Protein AF-A0A970IJR5-F1 (afdb_monomer_lite)

Radius of gyration: 17.94 Å; chains: 1; bounding box: 40×40×49 Å

Sequence (186 aa):
MLERVIVVLIRFSVCNWMSFRDETEWTLVASREKQHRDRITRLEEYKTSILPITAIYGGNASGKTALFKALNFVQRFVVKGTTPDEPIPVNPFRLEEPSLHSPSRFSIELLANHAIYAFHFATTSEQVVEEKLVRINRASETILYDRQGAEPNFAPELRDNDLLKFAYQGTRDNQLFLTNTVLQNM

Structure (mmCIF, N/CA/C/O backbone):
data_AF-A0A970IJR5-F1
#
_entry.id   AF-A0A970IJR5-F1
#
loop_
_atom_site.group_PDB
_atom_site.id
_atom_site.type_symbol
_atom_site.label_atom_id
_atom_site.label_alt_id
_atom_site.label_comp_id
_atom_site.label_asym_id
_atom_site.label_entity_id
_atom_site.label_seq_id
_atom_site.pdbx_PDB_ins_code
_atom_site.Cartn_x
_atom_site.Cartn_y
_atom_site.Cartn_z
_atom_site.occupancy
_atom_site.B_iso_or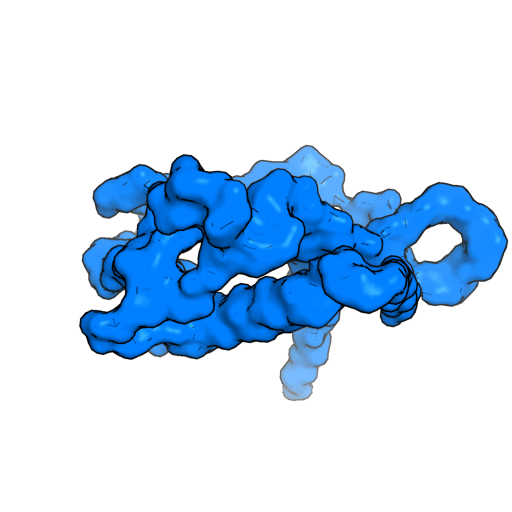_equiv
_atom_site.auth_seq_id
_atom_site.auth_comp_id
_atom_site.auth_asym_id
_atom_site.auth_atom_id
_atom_site.pdbx_PDB_model_num
ATOM 1 N N . MET A 1 1 ? -21.375 -3.515 -23.937 1.00 37.50 1 MET A N 1
ATOM 2 C CA . MET A 1 1 ? -20.019 -4.069 -24.128 1.00 37.50 1 MET A CA 1
ATOM 3 C C . MET A 1 1 ? -19.198 -3.509 -22.975 1.00 37.50 1 MET A C 1
ATOM 5 O O . MET A 1 1 ? -19.045 -2.300 -22.933 1.00 37.50 1 MET A O 1
ATOM 9 N N . LEU A 1 2 ? -18.854 -4.307 -21.960 1.00 45.47 2 LEU A N 1
ATOM 10 C CA . LEU A 1 2 ? -18.082 -3.805 -20.813 1.00 45.47 2 LEU A CA 1
ATOM 11 C C . LEU A 1 2 ? -16.634 -3.612 -21.272 1.00 45.47 2 LEU A C 1
ATOM 13 O O . LEU A 1 2 ? -16.013 -4.575 -21.724 1.00 45.47 2 LEU A O 1
ATOM 17 N N . GLU A 1 3 ? -16.123 -2.383 -21.214 1.00 57.12 3 GLU A N 1
ATOM 18 C CA . GLU A 1 3 ? -14.705 -2.119 -21.454 1.00 57.12 3 GLU A CA 1
ATOM 19 C C . GLU A 1 3 ? -13.869 -2.911 -20.445 1.00 57.12 3 GLU A C 1
ATOM 21 O O . GLU A 1 3 ? -14.151 -2.945 -19.245 1.00 57.12 3 GLU A O 1
ATOM 26 N N . ARG A 1 4 ? -12.854 -3.617 -20.945 1.00 72.50 4 ARG A N 1
ATOM 27 C CA . ARG A 1 4 ? -11.960 -4.410 -20.107 1.00 72.50 4 ARG A CA 1
ATOM 28 C C . ARG A 1 4 ? -11.063 -3.448 -19.331 1.00 72.50 4 ARG A C 1
ATOM 30 O O . ARG A 1 4 ? -10.176 -2.844 -19.923 1.00 72.50 4 ARG A O 1
ATOM 37 N N . VAL A 1 5 ? -11.273 -3.343 -18.021 1.00 74.69 5 VAL A N 1
ATOM 38 C CA . VAL A 1 5 ? -10.399 -2.568 -17.128 1.00 74.69 5 VAL A CA 1
ATOM 39 C C . VAL A 1 5 ? -8.992 -3.164 -17.179 1.00 74.69 5 VAL A C 1
ATOM 41 O O . VAL A 1 5 ? -8.794 -4.348 -16.889 1.00 74.69 5 VAL A O 1
ATOM 44 N N . ILE A 1 6 ? -8.014 -2.353 -17.578 1.00 81.00 6 ILE A N 1
ATOM 45 C CA . ILE A 1 6 ? -6.598 -2.730 -17.559 1.00 81.00 6 ILE A CA 1
ATOM 46 C C . ILE A 1 6 ? -6.054 -2.392 -16.176 1.00 81.00 6 ILE A C 1
ATOM 48 O O . ILE A 1 6 ? -6.107 -1.236 -15.763 1.00 81.00 6 ILE A O 1
ATOM 52 N N . VAL A 1 7 ? -5.525 -3.398 -15.476 1.00 87.88 7 VAL A N 1
ATOM 53 C CA . VAL A 1 7 ? -4.843 -3.228 -14.189 1.00 87.88 7 VAL A CA 1
ATOM 54 C C . VAL A 1 7 ? -3.447 -3.829 -14.283 1.00 87.88 7 VAL A C 1
ATOM 56 O O . VAL A 1 7 ? -3.305 -5.001 -14.638 1.00 87.88 7 VAL A O 1
ATOM 59 N N . VAL A 1 8 ? -2.418 -3.042 -13.972 1.00 91.38 8 VAL A N 1
ATOM 60 C CA . VAL A 1 8 ? -1.013 -3.481 -13.991 1.00 91.38 8 VAL A CA 1
ATOM 61 C C . VAL A 1 8 ? -0.319 -3.042 -12.707 1.00 91.38 8 VAL A C 1
ATOM 63 O O . VAL A 1 8 ? -0.360 -1.866 -12.359 1.00 91.38 8 VAL A O 1
ATOM 66 N N . LEU A 1 9 ? 0.343 -3.978 -12.021 1.00 93.94 9 LEU A N 1
ATOM 67 C CA . LEU A 1 9 ? 1.205 -3.671 -10.878 1.00 93.94 9 LEU A CA 1
ATOM 68 C C . LEU A 1 9 ? 2.497 -3.002 -11.355 1.00 93.94 9 LEU A C 1
ATOM 70 O O . LEU A 1 9 ? 3.174 -3.529 -12.235 1.00 93.94 9 LEU A O 1
ATOM 74 N N . ILE A 1 10 ? 2.845 -1.866 -10.756 1.00 95.12 10 ILE A N 1
ATOM 75 C CA . ILE A 1 10 ? 4.069 -1.119 -11.065 1.00 95.12 10 ILE A CA 1
ATOM 76 C C . ILE A 1 10 ? 5.077 -1.273 -9.930 1.00 95.12 10 ILE A C 1
ATOM 78 O O . ILE A 1 10 ? 6.216 -1.671 -10.176 1.00 95.12 10 ILE A O 1
ATOM 82 N N . ARG A 1 11 ? 4.659 -0.994 -8.691 1.00 97.00 11 ARG A N 1
ATOM 83 C CA . ARG A 1 11 ? 5.492 -1.105 -7.487 1.00 97.00 11 ARG A CA 1
ATOM 84 C C . ARG A 1 11 ? 4.695 -1.671 -6.325 1.00 97.00 11 ARG A C 1
ATOM 86 O O . ARG A 1 11 ? 3.499 -1.420 -6.191 1.00 97.00 11 ARG A O 1
ATOM 93 N N . PHE A 1 12 ? 5.392 -2.400 -5.470 1.00 98.25 12 PHE A N 1
ATOM 94 C CA . PHE A 1 12 ? 4.917 -2.805 -4.160 1.00 98.25 12 PHE A CA 1
ATOM 95 C C . PHE A 1 12 ? 6.016 -2.558 -3.133 1.00 98.25 12 PHE A C 1
ATOM 97 O O . PHE A 1 12 ? 7.119 -3.074 -3.308 1.00 98.25 12 PHE A O 1
ATOM 104 N N . SER A 1 13 ? 5.710 -1.836 -2.059 1.00 98.50 13 SER A N 1
ATOM 105 C CA . SER A 1 13 ? 6.632 -1.658 -0.935 1.00 98.50 13 SER A CA 1
ATOM 106 C C . SER A 1 13 ? 6.029 -2.184 0.355 1.00 98.50 13 SER A C 1
ATOM 108 O O . SER A 1 13 ? 4.823 -2.076 0.592 1.00 98.50 13 SER A O 1
ATOM 110 N N . VAL A 1 14 ? 6.891 -2.735 1.202 1.00 98.50 14 VAL A N 1
ATOM 111 C CA . VAL A 1 14 ? 6.539 -3.235 2.527 1.00 98.50 14 VAL A CA 1
ATOM 112 C C . VAL A 1 14 ? 7.615 -2.846 3.534 1.00 98.50 14 VAL A C 1
ATOM 114 O O . VAL A 1 14 ? 8.803 -2.924 3.237 1.00 98.50 14 VAL A O 1
ATOM 117 N N . CYS A 1 15 ? 7.201 -2.443 4.730 1.00 98.38 15 CYS A N 1
ATOM 118 C CA . CYS A 1 15 ? 8.077 -2.140 5.857 1.00 98.38 15 CYS A CA 1
ATOM 119 C C . CYS A 1 15 ? 7.479 -2.733 7.135 1.00 98.38 15 CYS A C 1
ATOM 121 O O . CYS A 1 15 ? 6.253 -2.774 7.287 1.00 98.38 15 CYS A O 1
ATOM 123 N N . ASN A 1 16 ? 8.345 -3.183 8.045 1.00 98.12 16 ASN A N 1
ATOM 124 C CA . ASN A 1 16 ? 7.971 -3.820 9.300 1.00 98.12 16 ASN A CA 1
ATOM 125 C C . ASN A 1 16 ? 6.958 -4.972 9.114 1.00 98.12 16 ASN A C 1
ATOM 127 O O . ASN A 1 16 ? 5.850 -4.937 9.638 1.00 98.12 16 ASN A O 1
ATOM 131 N N . TRP A 1 17 ? 7.318 -5.995 8.338 1.00 97.75 17 TRP A N 1
ATOM 132 C CA . TRP A 1 17 ? 6.487 -7.169 8.046 1.00 97.75 17 TRP A CA 1
ATOM 133 C C . TRP A 1 17 ? 7.311 -8.456 8.033 1.00 97.75 17 TRP A C 1
ATOM 135 O O . TRP A 1 17 ? 8.166 -8.647 7.167 1.00 97.75 17 TRP A O 1
ATOM 145 N N . MET A 1 18 ? 6.992 -9.401 8.917 1.00 96.62 18 MET A N 1
ATOM 146 C CA . MET A 1 18 ? 7.650 -10.707 9.027 1.00 96.62 18 MET A CA 1
ATOM 147 C C . MET A 1 18 ? 9.187 -10.609 9.044 1.00 96.62 18 MET A C 1
ATOM 149 O O . MET A 1 18 ? 9.770 -10.362 10.091 1.00 96.62 18 MET A O 1
ATOM 153 N N . SER A 1 19 ? 9.851 -10.842 7.906 1.00 95.25 19 SER A N 1
ATOM 154 C CA . SER A 1 19 ? 11.311 -10.782 7.756 1.00 95.25 19 SER A CA 1
ATOM 155 C C . SER A 1 19 ? 11.832 -9.430 7.252 1.00 95.25 19 SER A C 1
ATOM 157 O O . SER A 1 19 ? 13.041 -9.252 7.172 1.00 95.25 19 SER A O 1
ATOM 159 N N . PHE A 1 20 ? 10.951 -8.504 6.873 1.00 96.38 20 PHE A N 1
ATOM 160 C CA . PHE A 1 20 ? 11.302 -7.158 6.426 1.00 96.38 20 PHE A CA 1
ATOM 161 C C . PHE A 1 20 ? 11.189 -6.198 7.603 1.00 96.38 20 PHE A C 1
ATOM 163 O O . PHE A 1 20 ? 10.082 -5.841 8.000 1.00 96.38 20 PHE A O 1
ATOM 170 N N . ARG A 1 21 ? 12.325 -5.801 8.177 1.00 96.06 21 ARG A N 1
ATOM 171 C CA . ARG A 1 21 ? 12.360 -4.710 9.156 1.00 96.06 21 ARG A CA 1
ATOM 172 C C . ARG A 1 21 ? 12.204 -3.372 8.440 1.00 96.06 21 ARG A C 1
ATOM 174 O O . ARG A 1 21 ? 11.251 -2.644 8.694 1.00 96.06 21 ARG A O 1
ATOM 181 N N . ASP A 1 22 ? 13.119 -3.117 7.513 1.00 96.31 22 ASP A N 1
ATOM 182 C CA . ASP A 1 22 ? 13.215 -1.870 6.764 1.00 96.31 22 ASP A CA 1
ATOM 183 C C . ASP A 1 22 ? 12.330 -1.909 5.510 1.00 96.31 22 ASP A C 1
ATOM 185 O O . ASP A 1 22 ? 11.879 -2.975 5.072 1.00 96.31 22 ASP A O 1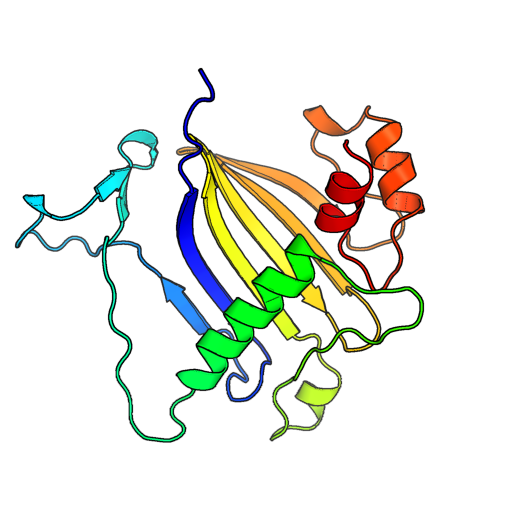
ATOM 189 N N . GLU A 1 23 ? 12.092 -0.740 4.917 1.00 97.81 23 GLU A N 1
ATOM 190 C CA . GLU A 1 23 ? 11.339 -0.642 3.671 1.00 97.81 23 GLU A CA 1
ATOM 191 C C . GLU A 1 23 ? 12.021 -1.435 2.552 1.00 97.81 23 GLU A C 1
ATOM 193 O O . GLU A 1 23 ? 13.208 -1.277 2.267 1.00 97.81 23 GLU A O 1
ATOM 198 N N . THR A 1 24 ? 11.248 -2.308 1.913 1.00 97.38 24 THR A N 1
ATOM 199 C CA . THR A 1 24 ? 11.673 -3.108 0.769 1.00 97.38 24 THR A CA 1
ATOM 200 C C . THR A 1 24 ? 10.687 -2.920 -0.372 1.00 97.38 24 THR A C 1
ATOM 202 O O . THR A 1 24 ? 9.490 -3.144 -0.197 1.00 97.38 24 THR A O 1
ATOM 205 N N . GLU A 1 25 ? 11.201 -2.556 -1.545 1.00 97.44 25 GLU A N 1
ATOM 206 C CA . GLU A 1 25 ? 10.423 -2.337 -2.764 1.00 97.44 25 GLU A CA 1
ATOM 207 C C . GLU A 1 25 ? 10.633 -3.477 -3.773 1.00 97.44 25 GLU A C 1
ATOM 209 O O . GLU A 1 25 ? 11.756 -3.902 -4.053 1.00 97.44 25 GLU A O 1
ATOM 214 N N . TRP A 1 26 ? 9.539 -3.932 -4.377 1.00 96.50 26 TRP A N 1
ATOM 215 C CA . TRP A 1 26 ? 9.523 -4.731 -5.594 1.00 96.50 26 TRP A CA 1
ATOM 216 C C . TRP A 1 26 ? 8.913 -3.906 -6.731 1.00 96.50 26 TRP A C 1
ATOM 218 O O . TRP A 1 26 ? 7.740 -3.536 -6.682 1.00 96.50 26 TRP A O 1
ATOM 228 N N . THR A 1 27 ? 9.715 -3.618 -7.760 1.00 95.44 27 THR A N 1
ATOM 229 C CA . THR A 1 27 ? 9.328 -2.785 -8.907 1.00 95.44 27 THR A CA 1
ATOM 230 C C . THR A 1 27 ? 9.345 -3.572 -10.214 1.00 95.44 27 THR A C 1
ATOM 232 O O . THR A 1 27 ? 10.255 -4.361 -10.477 1.00 95.44 27 THR A O 1
ATOM 235 N N . LEU A 1 28 ? 8.326 -3.349 -11.043 1.00 95.00 28 LEU A N 1
ATOM 236 C CA . LEU A 1 28 ? 8.217 -3.873 -12.403 1.00 95.00 28 LEU A CA 1
ATOM 237 C C . LEU A 1 28 ? 8.639 -2.824 -13.442 1.00 95.00 28 LEU A C 1
ATOM 239 O O . LEU A 1 28 ? 8.527 -3.071 -14.643 1.00 95.00 28 LEU A O 1
ATOM 243 N N . VAL A 1 29 ? 9.140 -1.661 -13.015 1.00 92.94 29 VAL A N 1
ATOM 244 C CA . VAL A 1 29 ? 9.684 -0.654 -13.929 1.00 92.94 29 VAL A CA 1
ATOM 245 C C . VAL A 1 29 ? 10.918 -1.221 -14.626 1.00 92.94 29 VAL A C 1
ATOM 247 O O . VAL A 1 29 ? 11.909 -1.593 -13.999 1.00 92.94 29 VAL A O 1
ATOM 250 N N . ALA A 1 30 ? 10.853 -1.286 -15.952 1.00 90.69 30 ALA A N 1
ATOM 251 C CA . ALA A 1 30 ? 11.939 -1.767 -16.778 1.00 90.69 30 ALA A CA 1
ATOM 252 C C . ALA A 1 30 ? 13.139 -0.815 -16.706 1.00 90.69 30 ALA A C 1
ATOM 254 O O . ALA A 1 30 ? 13.005 0.413 -16.686 1.00 90.69 30 ALA A O 1
ATOM 255 N N . SER A 1 31 ? 14.337 -1.394 -16.723 1.00 86.81 31 SER A N 1
ATOM 256 C CA . SER A 1 31 ? 15.567 -0.623 -16.856 1.00 86.81 31 SER A CA 1
ATOM 257 C C . SER A 1 31 ? 15.669 0.011 -18.251 1.00 86.81 31 SER A C 1
ATOM 259 O O . SER A 1 31 ? 14.903 -0.283 -19.170 1.00 86.81 31 SER A O 1
ATOM 261 N N . ARG A 1 32 ? 16.665 0.881 -18.451 1.00 82.69 32 ARG A N 1
ATOM 262 C CA . ARG A 1 32 ? 16.925 1.519 -19.757 1.00 82.69 32 ARG A CA 1
ATOM 263 C C . ARG A 1 32 ? 17.567 0.578 -20.788 1.00 82.69 32 ARG A C 1
ATOM 265 O O . ARG A 1 32 ? 17.980 1.056 -21.849 1.00 82.69 32 ARG A O 1
ATOM 272 N N . GLU A 1 33 ? 17.639 -0.720 -20.501 1.00 81.38 33 GLU A N 1
ATOM 273 C CA . GLU A 1 33 ? 18.267 -1.721 -21.358 1.00 81.38 33 GLU A CA 1
ATOM 274 C C . GLU A 1 33 ? 17.656 -1.713 -22.768 1.00 81.38 33 GLU A C 1
ATOM 276 O O . GLU A 1 33 ? 16.470 -1.425 -22.963 1.00 81.38 33 GLU A O 1
ATOM 281 N N . LYS A 1 34 ? 18.494 -1.908 -23.788 1.00 76.69 34 LYS A N 1
ATOM 282 C CA . LYS A 1 34 ? 18.063 -1.856 -25.195 1.00 76.69 34 LYS A CA 1
ATOM 283 C C . LYS A 1 34 ? 17.745 -3.231 -25.752 1.00 76.69 34 LYS A C 1
ATOM 285 O O . LYS A 1 34 ? 16.946 -3.331 -26.683 1.00 76.69 34 LYS A O 1
ATOM 290 N N . GLN A 1 35 ? 18.330 -4.271 -25.175 1.00 79.94 35 GLN A N 1
ATOM 291 C CA . GLN A 1 35 ? 18.069 -5.640 -25.577 1.00 79.94 35 GLN A CA 1
ATOM 292 C C . GLN A 1 35 ? 16.614 -6.041 -25.266 1.00 79.94 35 GLN A C 1
ATOM 294 O O . GLN A 1 35 ? 16.107 -5.774 -24.181 1.00 79.94 35 GLN A O 1
ATOM 299 N N . HIS A 1 36 ? 15.941 -6.687 -26.226 1.00 79.75 36 HIS A N 1
ATOM 300 C CA . HIS A 1 36 ? 14.562 -7.191 -26.102 1.00 79.75 36 HIS A CA 1
ATOM 301 C C . HIS A 1 36 ? 13.478 -6.140 -25.784 1.00 79.75 36 HIS A C 1
ATOM 303 O O . HIS A 1 36 ? 12.442 -6.471 -25.205 1.00 79.75 36 HIS A O 1
ATOM 309 N N . ARG A 1 37 ? 13.683 -4.870 -26.171 1.00 76.62 37 ARG A N 1
ATOM 310 C CA . ARG A 1 37 ? 12.690 -3.792 -25.975 1.00 76.62 37 ARG A CA 1
ATOM 311 C C . ARG A 1 37 ? 11.336 -4.060 -26.626 1.00 76.62 37 ARG A C 1
ATOM 313 O O . ARG A 1 37 ? 10.334 -3.554 -26.139 1.00 76.62 37 ARG A O 1
ATOM 320 N N . ASP A 1 38 ? 11.311 -4.861 -27.685 1.00 79.62 38 ASP A N 1
ATOM 321 C CA . ASP A 1 38 ? 10.103 -5.336 -28.366 1.00 79.62 38 ASP A CA 1
ATOM 322 C C . ASP A 1 38 ? 9.161 -6.133 -27.448 1.00 79.62 38 ASP A C 1
ATOM 324 O O . ASP A 1 38 ? 7.973 -6.242 -27.734 1.00 79.62 38 ASP A O 1
ATOM 328 N N . ARG A 1 39 ? 9.672 -6.658 -26.326 1.00 81.25 39 ARG A N 1
ATOM 329 C CA . ARG A 1 39 ? 8.917 -7.471 -25.361 1.00 81.25 39 ARG A CA 1
ATOM 330 C C . ARG A 1 39 ? 8.445 -6.695 -24.133 1.00 81.25 39 ARG A C 1
ATOM 332 O O . ARG A 1 39 ? 7.829 -7.289 -23.253 1.00 81.25 39 ARG A O 1
ATOM 339 N N . ILE A 1 40 ? 8.772 -5.409 -24.024 1.00 83.50 40 ILE A N 1
ATOM 340 C CA . ILE A 1 40 ? 8.453 -4.589 -22.851 1.00 83.50 40 ILE A CA 1
ATOM 341 C C . ILE A 1 40 ? 7.182 -3.783 -23.130 1.00 83.50 40 ILE A C 1
ATOM 343 O O . ILE A 1 40 ? 7.047 -3.169 -24.188 1.00 83.50 40 ILE A O 1
ATOM 347 N N . THR A 1 41 ? 6.261 -3.737 -22.167 1.00 83.12 41 THR A N 1
ATOM 348 C CA . THR A 1 41 ? 5.041 -2.934 -22.293 1.00 83.12 41 THR A CA 1
ATOM 349 C C . THR A 1 41 ? 5.368 -1.473 -22.024 1.00 83.12 41 THR A C 1
ATOM 351 O O . THR A 1 41 ? 5.753 -1.106 -20.913 1.00 83.12 41 THR A O 1
ATOM 354 N N . ARG A 1 42 ? 5.215 -0.614 -23.030 1.00 83.31 42 ARG A N 1
ATOM 355 C CA . ARG A 1 42 ? 5.494 0.815 -22.889 1.00 83.31 42 ARG A CA 1
ATOM 356 C C . ARG A 1 42 ? 4.243 1.587 -22.484 1.00 83.31 42 ARG A C 1
ATOM 358 O O . ARG A 1 42 ? 3.221 1.520 -23.157 1.00 83.31 42 ARG A O 1
ATOM 365 N N . LEU A 1 43 ? 4.354 2.358 -21.406 1.00 84.38 43 LEU A N 1
ATOM 366 C CA . LEU A 1 43 ? 3.329 3.301 -20.969 1.00 84.38 43 LEU A CA 1
ATOM 367 C C . LEU A 1 43 ? 3.690 4.681 -21.528 1.00 84.38 43 LEU A C 1
ATOM 369 O O . LEU A 1 43 ? 4.395 5.460 -20.882 1.00 84.38 43 LEU A O 1
ATOM 373 N N . GLU A 1 44 ? 3.273 4.958 -22.768 1.00 80.88 44 GLU A N 1
ATOM 374 C CA . GLU A 1 44 ? 3.689 6.162 -23.512 1.00 80.88 44 GLU A CA 1
ATOM 375 C C . GLU A 1 44 ? 3.357 7.467 -22.782 1.00 80.88 44 GLU A C 1
ATOM 377 O O . GLU A 1 44 ? 4.177 8.390 -22.737 1.00 80.88 44 GLU A O 1
ATOM 382 N N . GLU A 1 45 ? 2.187 7.521 -22.144 1.00 81.69 45 GLU A N 1
ATOM 383 C CA . GLU A 1 45 ? 1.750 8.670 -21.351 1.00 81.69 45 GLU A CA 1
ATOM 384 C C . GLU A 1 45 ? 2.738 8.978 -20.221 1.00 81.69 45 GLU A C 1
ATOM 386 O O . GLU A 1 45 ? 3.072 10.138 -19.999 1.00 81.69 45 GLU A O 1
ATOM 391 N N . TYR A 1 46 ? 3.317 7.950 -19.603 1.00 82.81 46 TYR A N 1
ATOM 392 C CA . TYR A 1 46 ? 4.163 8.050 -18.413 1.00 82.81 46 TYR A CA 1
ATOM 393 C C . TYR A 1 46 ? 5.663 8.022 -18.716 1.00 82.81 46 TYR A C 1
ATOM 395 O O . TYR A 1 46 ? 6.475 8.080 -17.796 1.00 82.81 46 TYR A O 1
ATOM 403 N N . LYS A 1 47 ? 6.058 7.916 -19.996 1.00 83.56 47 LYS A N 1
ATOM 404 C CA . LYS A 1 47 ? 7.463 7.735 -20.421 1.00 83.56 47 LYS A CA 1
ATOM 405 C C . LYS A 1 47 ? 8.184 6.611 -19.663 1.00 83.56 47 LYS A C 1
ATOM 407 O O . LYS A 1 47 ? 9.406 6.641 -19.515 1.00 83.56 47 LYS A O 1
ATOM 412 N N . THR A 1 48 ? 7.431 5.619 -19.204 1.00 85.94 48 THR A N 1
ATOM 413 C CA . THR A 1 48 ? 7.953 4.470 -18.472 1.00 85.94 48 THR A CA 1
ATOM 414 C C . THR A 1 48 ? 7.651 3.194 -19.235 1.00 85.94 48 THR A C 1
ATOM 416 O O . THR A 1 48 ? 6.898 3.165 -20.213 1.00 85.94 48 THR A O 1
ATOM 419 N N . SER A 1 49 ? 8.310 2.122 -18.845 1.00 89.81 49 SER A N 1
ATOM 420 C CA . SER A 1 49 ? 8.143 0.813 -19.452 1.00 89.81 49 SER A CA 1
ATOM 421 C C . SER A 1 49 ? 8.050 -0.207 -18.335 1.00 89.81 49 SER A C 1
ATOM 423 O O . SER A 1 49 ? 8.762 -0.091 -17.343 1.00 89.81 49 SER A O 1
ATOM 425 N N . ILE A 1 50 ? 7.140 -1.160 -18.474 1.00 91.56 50 ILE A N 1
ATOM 426 C CA . ILE A 1 50 ? 6.813 -2.144 -17.449 1.00 91.56 50 ILE A CA 1
ATOM 427 C C . ILE A 1 50 ? 7.195 -3.529 -17.955 1.00 91.56 50 ILE A C 1
ATOM 429 O O . ILE A 1 50 ? 6.907 -3.903 -19.096 1.00 91.56 50 ILE A O 1
ATOM 433 N N . LEU A 1 51 ? 7.865 -4.287 -17.093 1.00 91.94 51 LEU A N 1
ATOM 434 C CA . LEU A 1 51 ? 8.231 -5.669 -17.342 1.00 91.94 51 LEU A CA 1
ATOM 435 C C . LEU A 1 51 ? 6.969 -6.544 -17.301 1.00 91.94 51 LEU A C 1
ATOM 437 O O . LEU A 1 51 ? 6.258 -6.530 -16.297 1.00 91.94 51 LEU A O 1
ATOM 441 N N . PRO A 1 52 ? 6.691 -7.346 -18.345 1.00 87.06 52 PRO A N 1
ATOM 442 C CA . PRO A 1 52 ? 5.538 -8.246 -18.337 1.00 87.06 52 PRO A CA 1
ATOM 443 C C . PRO A 1 52 ? 5.724 -9.431 -17.379 1.00 87.06 52 PRO A C 1
ATOM 445 O O . PRO A 1 52 ? 4.752 -10.069 -16.984 1.00 87.06 52 PRO A O 1
ATOM 448 N N . ILE A 1 53 ? 6.976 -9.760 -17.043 1.00 88.56 53 ILE A N 1
ATOM 449 C CA . ILE A 1 53 ? 7.357 -10.886 -16.191 1.00 88.56 53 ILE A CA 1
ATOM 450 C C . ILE A 1 53 ? 8.553 -10.457 -15.341 1.00 88.56 53 ILE A C 1
ATOM 452 O O . ILE A 1 53 ? 9.508 -9.871 -15.850 1.00 88.56 53 ILE A O 1
ATOM 456 N N . THR A 1 54 ? 8.534 -10.820 -14.062 1.00 90.06 54 THR A N 1
ATOM 457 C CA . THR A 1 54 ? 9.686 -10.709 -13.158 1.00 90.06 54 THR A CA 1
ATOM 458 C C . THR A 1 54 ? 9.857 -12.007 -12.383 1.00 90.06 54 THR A C 1
ATOM 460 O O . THR A 1 54 ? 8.865 -12.641 -12.022 1.00 90.06 54 THR A O 1
ATOM 463 N N . ALA A 1 55 ? 11.096 -12.379 -12.077 1.00 91.00 55 ALA A N 1
ATOM 464 C CA . ALA A 1 55 ? 11.407 -13.542 -11.254 1.00 91.00 55 ALA A CA 1
ATOM 465 C C . ALA A 1 55 ? 12.135 -13.108 -9.978 1.00 91.00 55 ALA A C 1
ATOM 467 O O . ALA A 1 55 ? 13.007 -12.242 -10.024 1.00 91.00 55 ALA A O 1
ATOM 468 N N . ILE A 1 56 ? 11.781 -13.719 -8.845 1.00 91.62 56 ILE A N 1
ATOM 469 C CA . ILE A 1 56 ? 12.370 -13.420 -7.537 1.00 91.62 56 ILE A CA 1
ATOM 470 C C . ILE A 1 56 ? 13.159 -14.643 -7.070 1.00 91.62 56 ILE A C 1
ATOM 472 O O . ILE A 1 56 ? 12.582 -15.682 -6.745 1.00 91.62 56 ILE A O 1
ATOM 476 N N . TYR A 1 57 ? 14.482 -14.505 -7.013 1.00 90.81 57 TYR A N 1
ATOM 477 C CA . TYR A 1 57 ? 15.406 -15.546 -6.562 1.00 90.81 57 TYR A CA 1
ATOM 478 C C . TYR A 1 57 ? 16.006 -15.195 -5.198 1.00 90.81 57 TYR A C 1
ATOM 480 O O . TYR A 1 57 ? 16.085 -14.033 -4.812 1.00 90.81 57 TYR A O 1
ATOM 488 N N . GLY A 1 58 ? 16.431 -16.211 -4.452 1.00 90.69 58 GLY A N 1
ATOM 489 C CA . GLY A 1 58 ? 17.125 -16.037 -3.177 1.00 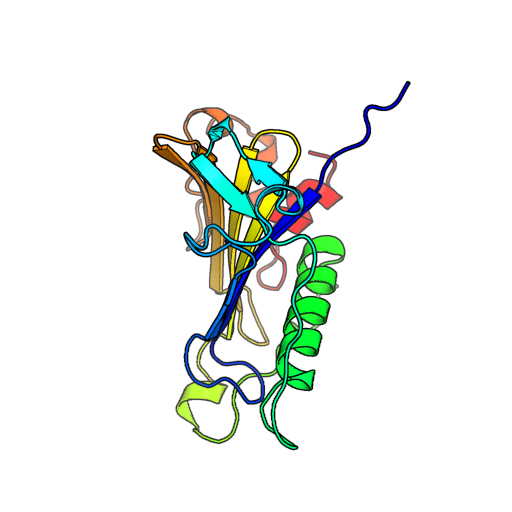90.69 58 GLY A CA 1
ATOM 490 C C . GLY A 1 58 ? 17.230 -17.351 -2.413 1.00 90.69 58 GLY A C 1
ATOM 491 O O . GLY A 1 58 ? 16.495 -18.295 -2.713 1.00 90.69 58 GLY A O 1
ATOM 492 N N . GLY A 1 59 ? 18.098 -17.408 -1.406 1.00 91.19 59 GLY A N 1
ATOM 493 C CA . GLY A 1 59 ? 18.254 -18.586 -0.546 1.00 91.19 59 GLY A CA 1
ATOM 494 C C . GLY A 1 59 ? 17.022 -18.899 0.315 1.00 91.19 59 GLY A C 1
ATOM 495 O O . GLY A 1 59 ? 16.004 -18.199 0.289 1.00 91.19 59 GLY A O 1
ATOM 496 N N . ASN A 1 60 ? 17.103 -19.961 1.113 1.00 88.12 60 ASN A N 1
ATOM 497 C CA . ASN A 1 60 ? 16.084 -20.233 2.128 1.00 88.12 60 ASN A CA 1
ATOM 498 C C . ASN A 1 60 ? 16.018 -19.078 3.138 1.00 88.12 60 ASN A C 1
ATOM 500 O O . ASN A 1 60 ? 17.017 -18.412 3.387 1.00 88.12 60 ASN A O 1
ATOM 504 N N . ALA A 1 61 ? 14.821 -18.815 3.670 1.00 85.50 61 ALA A N 1
ATOM 505 C CA . ALA A 1 61 ? 14.554 -17.716 4.606 1.00 85.50 61 ALA A CA 1
ATOM 506 C C . ALA A 1 61 ? 14.869 -16.290 4.092 1.00 85.50 61 ALA A C 1
ATOM 508 O O . ALA A 1 61 ? 14.760 -15.335 4.849 1.00 85.50 61 ALA A O 1
ATOM 509 N N . SER A 1 62 ? 15.143 -16.103 2.796 1.00 89.62 62 SER A N 1
ATOM 510 C CA . SER A 1 62 ? 15.463 -14.790 2.207 1.00 89.62 62 SER A CA 1
ATOM 511 C C . SER A 1 62 ? 14.268 -13.826 2.065 1.00 89.62 62 SER A C 1
ATOM 513 O O . SER A 1 62 ? 14.333 -12.889 1.278 1.00 89.62 62 SER A O 1
ATOM 515 N N . GLY A 1 63 ? 13.127 -14.104 2.700 1.00 92.44 63 GLY A N 1
ATOM 516 C CA . GLY A 1 63 ? 11.941 -13.237 2.655 1.00 92.44 63 GLY A CA 1
ATOM 517 C C . GLY A 1 63 ? 11.004 -13.387 1.446 1.00 92.44 63 GLY A C 1
ATOM 518 O O . GLY A 1 63 ? 9.945 -12.770 1.438 1.00 92.44 63 GLY A O 1
ATOM 519 N N . LYS A 1 64 ? 11.286 -14.255 0.461 1.00 95.38 64 LYS A N 1
ATOM 520 C CA . LYS A 1 64 ? 10.403 -14.452 -0.720 1.00 95.38 64 LYS A CA 1
ATOM 521 C C . LYS A 1 64 ? 8.953 -14.771 -0.338 1.00 95.38 64 LYS A C 1
ATOM 523 O O . LYS A 1 64 ? 8.024 -14.105 -0.779 1.00 95.38 64 LYS A O 1
ATOM 528 N N . THR A 1 65 ? 8.752 -15.764 0.528 1.00 96.25 65 THR A N 1
ATOM 529 C CA . THR A 1 65 ? 7.413 -16.127 1.017 1.00 96.25 65 THR A CA 1
ATOM 530 C C . THR A 1 65 ? 6.783 -14.998 1.830 1.00 96.25 65 THR A C 1
ATOM 532 O O . THR A 1 65 ? 5.573 -14.809 1.761 1.00 96.25 65 THR A O 1
ATOM 535 N N . ALA A 1 66 ? 7.580 -14.236 2.586 1.00 96.75 66 ALA A N 1
ATOM 536 C CA . ALA A 1 66 ? 7.083 -13.090 3.340 1.00 96.75 66 ALA A CA 1
ATOM 537 C C . ALA A 1 66 ? 6.553 -11.989 2.408 1.00 96.75 66 ALA A C 1
ATOM 539 O O . ALA A 1 66 ? 5.499 -11.431 2.699 1.00 96.75 66 ALA A O 1
ATOM 540 N N . LEU A 1 67 ? 7.209 -11.749 1.265 1.00 97.00 67 LEU A N 1
ATOM 541 C CA . LEU A 1 67 ? 6.778 -10.767 0.264 1.00 97.00 67 LEU A CA 1
ATOM 542 C C . LEU A 1 67 ? 5.407 -11.133 -0.318 1.00 97.00 67 LEU A C 1
ATOM 544 O O . LEU A 1 67 ? 4.488 -10.320 -0.313 1.00 97.00 67 LEU A O 1
ATOM 548 N N . PHE A 1 68 ? 5.228 -12.384 -0.753 1.00 95.88 68 PHE A N 1
ATOM 549 C CA . PHE A 1 68 ? 3.934 -12.841 -1.275 1.00 95.88 68 PHE A CA 1
ATOM 550 C C . PHE A 1 68 ? 2.844 -12.899 -0.197 1.00 95.88 68 PHE A C 1
ATOM 552 O O . PHE A 1 68 ? 1.677 -12.648 -0.494 1.00 95.88 68 PHE A O 1
ATOM 559 N N . LYS A 1 69 ? 3.205 -13.177 1.063 1.00 97.88 69 LYS A N 1
ATOM 560 C CA . LYS A 1 69 ? 2.279 -13.049 2.197 1.00 97.88 69 LYS A CA 1
ATOM 561 C C . LYS A 1 69 ? 1.855 -11.596 2.423 1.00 97.88 69 LYS A C 1
ATOM 563 O O . LYS A 1 69 ? 0.679 -11.380 2.692 1.00 97.88 69 LYS A O 1
ATOM 568 N N . ALA A 1 70 ? 2.761 -10.628 2.265 1.00 98.19 70 ALA A N 1
ATOM 569 C CA . ALA A 1 70 ? 2.430 -9.204 2.337 1.00 98.19 70 ALA A CA 1
ATOM 570 C C . ALA A 1 70 ? 1.447 -8.821 1.223 1.00 98.19 70 ALA A C 1
ATOM 572 O O . ALA A 1 70 ? 0.387 -8.278 1.507 1.00 98.19 70 ALA A O 1
ATOM 573 N N . LEU A 1 71 ? 1.730 -9.196 -0.029 1.00 96.69 71 LEU A N 1
ATOM 574 C CA . LEU A 1 71 ? 0.822 -8.960 -1.161 1.00 96.69 71 LEU A CA 1
ATOM 575 C C . LEU A 1 71 ? -0.566 -9.567 -0.929 1.00 96.69 71 LEU A C 1
ATOM 577 O O . LEU A 1 71 ? -1.580 -8.917 -1.175 1.00 96.69 71 LEU A O 1
ATOM 581 N N . ASN A 1 72 ? -0.625 -10.806 -0.430 1.00 97.69 72 ASN A N 1
ATOM 582 C CA . ASN A 1 72 ? -1.894 -11.459 -0.127 1.00 97.69 72 ASN A CA 1
ATOM 583 C C . ASN A 1 72 ? -2.655 -10.760 1.006 1.00 97.69 72 ASN A C 1
ATOM 585 O O . ASN A 1 72 ? -3.874 -10.619 0.916 1.00 97.69 72 ASN A O 1
ATOM 589 N N . PHE A 1 73 ? -1.943 -10.319 2.046 1.00 98.25 73 PHE A N 1
ATOM 590 C CA . PHE A 1 73 ? -2.512 -9.517 3.122 1.00 98.25 73 PHE A CA 1
ATOM 591 C C . PHE A 1 73 ? -3.113 -8.228 2.568 1.00 98.25 73 PHE A C 1
ATOM 593 O O . PHE A 1 73 ? -4.301 -7.998 2.773 1.00 98.25 73 PHE A O 1
ATOM 600 N N . VAL A 1 74 ? -2.350 -7.447 1.795 1.00 98.00 74 VAL A N 1
ATOM 601 C CA . VAL A 1 74 ? -2.846 -6.176 1.260 1.00 98.00 74 VAL A CA 1
ATOM 602 C C . VAL A 1 74 ? -4.045 -6.389 0.341 1.00 98.00 74 VAL A C 1
ATOM 604 O O . VAL A 1 74 ? -5.059 -5.720 0.507 1.00 98.00 74 VAL A O 1
ATOM 607 N N . GLN A 1 75 ? -3.990 -7.363 -0.573 1.00 96.06 75 GLN A N 1
ATOM 608 C CA . GLN A 1 75 ? -5.122 -7.678 -1.448 1.00 96.06 75 GLN A CA 1
ATOM 609 C C . GLN A 1 75 ? -6.389 -7.994 -0.642 1.00 96.06 75 GLN A C 1
ATOM 611 O O . GLN A 1 75 ? -7.466 -7.494 -0.956 1.00 96.06 75 GLN A O 1
ATOM 616 N N . ARG A 1 76 ? -6.280 -8.836 0.392 1.00 96.50 76 ARG A N 1
ATOM 617 C CA . ARG A 1 76 ? -7.429 -9.205 1.226 1.00 96.50 76 ARG A CA 1
ATOM 618 C C . ARG A 1 76 ? -7.932 -8.022 2.039 1.00 96.50 76 ARG A C 1
ATOM 620 O O . ARG A 1 76 ? -9.132 -7.791 2.043 1.00 96.50 76 ARG A O 1
ATOM 627 N N . PHE A 1 77 ? -7.036 -7.288 2.685 1.00 97.25 77 PHE A N 1
ATOM 628 C CA . PHE A 1 77 ? -7.387 -6.183 3.566 1.00 97.25 77 PHE A CA 1
ATOM 629 C C . PHE A 1 77 ? -8.025 -5.023 2.791 1.00 97.25 77 PHE A C 1
ATOM 631 O O . PHE A 1 77 ? -9.073 -4.537 3.192 1.00 97.25 77 PHE A O 1
ATOM 638 N N . VAL A 1 78 ? -7.488 -4.662 1.622 1.00 96.38 78 VAL A N 1
ATOM 639 C CA . VAL A 1 78 ? -8.055 -3.598 0.774 1.00 96.38 78 VAL A CA 1
ATOM 640 C C . VAL A 1 78 ? -9.396 -4.003 0.160 1.00 96.38 78 VAL A C 1
ATOM 642 O O . VAL A 1 78 ? -10.308 -3.185 0.101 1.00 96.38 78 VAL A O 1
ATOM 645 N N . VAL A 1 79 ? -9.547 -5.248 -0.303 1.00 94.31 79 VAL A N 1
ATOM 646 C CA . VAL A 1 79 ? -10.769 -5.675 -1.015 1.00 94.31 79 VAL A CA 1
ATOM 647 C C . VAL A 1 79 ? -11.884 -6.103 -0.062 1.00 94.31 79 VAL A C 1
ATOM 649 O O . VAL A 1 79 ? -13.055 -5.893 -0.361 1.00 94.31 79 VAL A O 1
ATOM 652 N N . LYS A 1 80 ? -11.547 -6.744 1.062 1.00 93.56 80 LYS A N 1
ATOM 653 C CA . LYS A 1 80 ? -12.530 -7.316 1.996 1.00 93.56 80 LYS A CA 1
ATOM 654 C C . LYS A 1 80 ? -12.660 -6.536 3.300 1.00 93.56 80 LYS A C 1
ATOM 656 O O . LYS A 1 80 ? -13.710 -6.618 3.926 1.00 93.56 80 LYS A O 1
ATOM 661 N N . GLY A 1 81 ? -11.629 -5.799 3.707 1.00 93.50 81 GLY A N 1
ATOM 662 C CA . GLY A 1 81 ? -11.589 -5.147 5.013 1.00 93.50 81 GLY A CA 1
ATOM 663 C C . GLY A 1 81 ? -11.527 -6.142 6.170 1.00 93.50 81 GLY A C 1
ATOM 664 O O . GLY A 1 81 ? -11.034 -7.263 6.020 1.00 93.50 81 GLY A O 1
ATOM 665 N N . THR A 1 82 ? -12.041 -5.709 7.316 1.00 94.00 82 THR A N 1
ATOM 666 C CA . THR A 1 82 ? -12.180 -6.475 8.565 1.00 94.00 82 THR A CA 1
ATOM 667 C C . THR A 1 82 ? -13.636 -6.512 9.000 1.00 94.00 82 THR A C 1
ATOM 669 O O . THR A 1 82 ? -14.443 -5.673 8.587 1.00 94.00 82 THR A O 1
ATOM 672 N N . THR A 1 83 ? -13.994 -7.437 9.889 1.00 91.25 83 THR A N 1
ATOM 673 C CA . THR A 1 83 ? -15.270 -7.337 10.611 1.00 91.25 83 THR A CA 1
ATOM 674 C C . THR A 1 83 ? -15.150 -6.401 11.820 1.00 91.25 83 THR A C 1
ATOM 676 O O . THR A 1 83 ? -14.034 -6.082 12.250 1.00 91.25 83 THR A O 1
ATOM 679 N N . PRO A 1 84 ? -16.275 -5.910 12.377 1.00 88.69 84 PRO A N 1
ATOM 680 C CA . PRO A 1 84 ? -16.266 -5.264 13.688 1.00 88.69 84 PRO A CA 1
ATOM 681 C C . PRO A 1 84 ? -15.556 -6.153 14.717 1.00 88.69 84 PRO A C 1
ATOM 683 O O . PRO A 1 84 ? -15.677 -7.376 14.649 1.00 88.69 84 PRO A O 1
ATOM 686 N N . ASP A 1 85 ? -14.772 -5.533 15.599 1.00 87.75 85 ASP A N 1
ATOM 687 C CA . ASP A 1 85 ? -14.044 -6.174 16.708 1.00 87.75 85 ASP A CA 1
ATOM 688 C C . ASP A 1 85 ? -12.948 -7.191 16.323 1.00 87.75 85 ASP A C 1
ATOM 690 O O . ASP A 1 85 ? -12.287 -7.753 17.197 1.00 87.75 85 ASP A O 1
ATOM 694 N N . GLU A 1 86 ? -12.701 -7.415 15.028 1.00 93.12 86 GLU A N 1
ATOM 695 C CA . GLU A 1 86 ? -11.601 -8.263 14.568 1.00 93.12 86 GLU A CA 1
ATOM 696 C C . GLU A 1 86 ? -10.289 -7.461 14.515 1.00 93.12 86 GLU A C 1
ATOM 698 O O . GLU A 1 86 ? -10.254 -6.377 13.914 1.00 93.12 86 GLU A O 1
ATOM 703 N N . PRO A 1 87 ? -9.190 -7.972 15.104 1.00 95.25 87 PRO A N 1
ATOM 704 C CA . PRO A 1 87 ? -7.888 -7.344 14.953 1.00 95.25 87 PRO A CA 1
ATOM 705 C C . PRO A 1 87 ? -7.437 -7.409 13.494 1.00 95.25 87 PRO A C 1
ATOM 707 O O . PRO A 1 87 ? -7.665 -8.390 12.784 1.00 95.25 87 PRO A O 1
ATOM 710 N N . ILE A 1 88 ? -6.716 -6.386 13.050 1.00 97.19 88 ILE A N 1
ATOM 711 C CA . ILE A 1 88 ? -6.089 -6.404 11.732 1.00 97.19 88 ILE A CA 1
ATOM 712 C C . ILE A 1 88 ? -5.012 -7.501 11.750 1.00 97.19 88 ILE A C 1
ATOM 714 O O . ILE A 1 88 ? -4.125 -7.460 12.609 1.00 97.19 88 ILE A O 1
ATOM 718 N N . PRO A 1 89 ? -5.033 -8.480 10.819 1.00 95.38 89 PRO A N 1
ATOM 719 C CA . PRO A 1 89 ? -4.135 -9.638 10.843 1.00 95.38 89 PRO A CA 1
ATOM 720 C C . PRO A 1 89 ? -2.732 -9.293 10.315 1.00 95.38 89 PRO A C 1
ATOM 722 O O . PRO A 1 89 ? -2.170 -9.984 9.460 1.00 95.38 89 PRO A O 1
ATOM 725 N N . VAL A 1 90 ? -2.171 -8.188 10.803 1.00 95.94 90 VAL A N 1
ATOM 726 C CA . VAL A 1 90 ? -0.825 -7.730 10.493 1.00 95.94 90 VAL A CA 1
ATOM 727 C C . VAL A 1 90 ? 0.208 -8.568 11.249 1.00 95.94 90 VAL A C 1
ATOM 729 O O . VAL A 1 90 ? -0.025 -9.014 12.371 1.00 95.94 90 VAL A O 1
ATOM 732 N N . ASN A 1 91 ? 1.366 -8.812 10.635 1.00 95.94 91 ASN A N 1
ATOM 733 C CA . ASN A 1 91 ? 2.442 -9.578 11.254 1.00 95.94 91 ASN A CA 1
ATOM 734 C C . ASN A 1 91 ? 3.762 -8.796 11.184 1.00 95.94 91 ASN A C 1
ATOM 736 O O . ASN A 1 91 ? 4.488 -8.950 10.195 1.00 95.94 91 ASN A O 1
ATOM 740 N N . PRO A 1 92 ? 4.066 -7.956 12.191 1.00 97.00 92 PRO A N 1
ATOM 741 C CA . PRO A 1 92 ? 5.241 -7.094 12.168 1.00 97.00 92 PRO A CA 1
ATOM 742 C C . PRO A 1 92 ? 6.548 -7.888 12.243 1.00 97.00 92 PRO A C 1
ATOM 744 O O . PRO A 1 92 ? 6.560 -9.098 12.497 1.00 97.00 92 PRO A O 1
ATOM 747 N N . PHE A 1 93 ? 7.665 -7.206 12.003 1.00 96.25 93 PHE A N 1
ATOM 748 C CA . PHE A 1 93 ? 8.990 -7.757 12.257 1.00 96.25 93 PHE A CA 1
ATOM 749 C C . PHE A 1 93 ? 9.173 -7.978 13.765 1.00 96.25 93 PHE A C 1
ATOM 751 O O . PHE A 1 93 ? 8.847 -7.109 14.566 1.00 96.25 93 PHE A O 1
ATOM 758 N N . ARG A 1 94 ? 9.658 -9.163 14.162 1.00 93.44 94 ARG A N 1
ATOM 759 C CA . ARG A 1 94 ? 9.637 -9.603 15.576 1.00 93.44 94 ARG A CA 1
ATOM 760 C C . ARG A 1 94 ? 11.003 -9.745 16.239 1.00 93.44 94 ARG A C 1
ATOM 762 O O . ARG A 1 94 ? 11.058 -10.128 17.400 1.00 93.44 94 ARG A O 1
ATOM 769 N N . LEU A 1 95 ? 12.100 -9.518 15.515 1.00 90.75 95 LEU 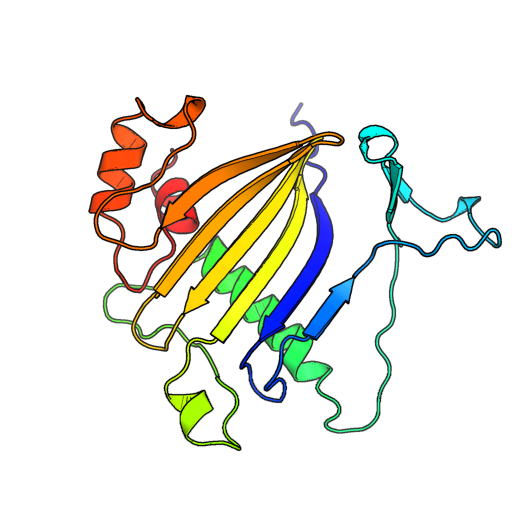A N 1
ATOM 770 C CA . LEU A 1 95 ? 13.447 -9.677 16.086 1.00 90.75 95 LEU A CA 1
ATOM 771 C C . LEU A 1 95 ? 13.930 -8.417 16.822 1.00 90.75 95 LEU A C 1
ATOM 773 O O . LEU A 1 95 ? 15.014 -8.432 17.395 1.00 90.75 95 LEU A O 1
ATOM 777 N N . GLU A 1 96 ? 13.132 -7.349 16.814 1.00 90.38 96 GLU A N 1
ATOM 778 C CA . GLU A 1 96 ? 13.394 -6.099 17.522 1.00 90.38 96 GLU A CA 1
ATOM 779 C C . GLU A 1 96 ? 12.108 -5.623 18.211 1.00 90.38 96 GLU A C 1
ATOM 781 O O . GLU A 1 96 ? 11.078 -5.452 17.562 1.00 90.38 96 GLU A O 1
ATOM 786 N N . GLU A 1 97 ? 12.173 -5.386 19.523 1.00 88.56 97 GLU A N 1
ATOM 787 C CA . GLU A 1 97 ? 11.018 -4.980 20.339 1.00 88.56 97 GLU A CA 1
ATOM 788 C C . GLU A 1 97 ? 10.307 -3.714 19.816 1.00 88.56 97 GLU A C 1
ATOM 790 O O . GLU A 1 97 ? 9.079 -3.721 19.720 1.00 88.56 97 GLU A O 1
ATOM 795 N N . PRO A 1 98 ? 11.016 -2.644 19.383 1.00 86.75 98 PRO A N 1
ATOM 796 C CA . PRO A 1 98 ? 10.352 -1.453 18.846 1.00 86.75 98 PRO A CA 1
ATOM 797 C C . PRO A 1 98 ? 9.486 -1.737 17.611 1.00 86.75 98 PRO A C 1
ATOM 799 O O . PRO A 1 98 ? 8.490 -1.048 17.378 1.00 86.75 98 PRO A O 1
ATOM 802 N N . SER A 1 99 ? 9.834 -2.754 16.817 1.00 87.06 99 SER A N 1
ATOM 803 C CA . SER A 1 99 ? 9.081 -3.139 15.621 1.00 87.06 99 SER A CA 1
ATOM 804 C C . SER A 1 99 ? 7.717 -3.748 15.953 1.00 87.06 99 SER A C 1
ATOM 806 O O . SER A 1 99 ? 6.784 -3.586 15.168 1.00 87.06 99 SER A O 1
ATOM 808 N N . LEU A 1 100 ? 7.557 -4.372 17.127 1.00 87.38 100 LEU A N 1
ATOM 809 C CA . LEU A 1 100 ? 6.276 -4.936 17.577 1.00 87.38 100 LEU A CA 1
ATOM 810 C C . LEU A 1 100 ? 5.217 -3.860 17.839 1.00 87.38 100 LEU A C 1
ATOM 812 O O . LEU A 1 100 ? 4.026 -4.117 17.681 1.00 87.38 100 LEU A O 1
ATOM 816 N N . HIS A 1 101 ? 5.657 -2.660 18.220 1.00 88.75 101 HIS A N 1
ATOM 817 C CA . HIS A 1 101 ? 4.787 -1.522 18.525 1.00 88.75 101 HIS A CA 1
ATOM 818 C C . HIS A 1 101 ? 4.714 -0.497 17.389 1.00 88.75 101 HIS A C 1
ATOM 820 O O . HIS A 1 101 ? 3.890 0.415 17.424 1.00 88.75 101 HIS A O 1
ATOM 826 N N . SER A 1 102 ? 5.567 -0.638 16.375 1.00 94.75 102 SER A N 1
ATOM 827 C CA . SER A 1 102 ? 5.558 0.227 15.200 1.00 94.75 102 SER A CA 1
ATOM 828 C C . SER A 1 102 ? 4.540 -0.276 14.169 1.00 94.75 102 SER A C 1
ATOM 830 O O . SER A 1 102 ? 4.409 -1.486 13.985 1.00 94.75 102 SER A O 1
ATOM 832 N N . PRO A 1 103 ? 3.841 0.608 13.437 1.00 97.31 103 PRO A N 1
ATOM 833 C CA . PRO A 1 103 ? 2.948 0.183 12.363 1.00 97.31 103 PRO A CA 1
ATOM 834 C C . PRO A 1 103 ? 3.701 -0.542 11.240 1.00 97.31 103 PRO A C 1
ATOM 836 O O . PRO A 1 103 ? 4.807 -0.143 10.866 1.00 97.31 103 PRO A O 1
ATOM 839 N N . SER A 1 104 ? 3.086 -1.568 10.655 1.00 98.44 104 SER A N 1
ATOM 840 C CA . SER A 1 104 ? 3.513 -2.091 9.354 1.00 98.44 104 SER A CA 1
ATOM 841 C C . SER A 1 104 ? 3.018 -1.162 8.259 1.00 98.44 104 SER A C 1
ATOM 843 O O . SER A 1 104 ? 1.870 -0.719 8.306 1.00 98.44 104 SER A O 1
ATOM 845 N N . ARG A 1 105 ? 3.866 -0.880 7.269 1.00 98.62 105 ARG A N 1
ATOM 846 C CA . ARG A 1 105 ? 3.548 0.044 6.171 1.00 98.62 105 ARG A CA 1
ATOM 847 C C . ARG A 1 105 ? 3.546 -0.694 4.849 1.00 98.62 105 ARG A C 1
ATOM 849 O O . ARG A 1 105 ? 4.427 -1.517 4.593 1.00 98.62 105 ARG A O 1
ATOM 856 N N . PHE A 1 106 ? 2.577 -0.361 4.011 1.00 98.62 106 PHE A N 1
ATOM 857 C CA . PHE A 1 106 ? 2.409 -0.945 2.692 1.00 98.62 106 PHE A CA 1
ATOM 858 C C . PHE A 1 106 ? 2.155 0.154 1.670 1.00 98.62 106 PHE A C 1
ATOM 860 O O . PHE A 1 106 ? 1.466 1.135 1.952 1.00 98.62 106 PHE A O 1
ATOM 867 N N . SER A 1 107 ? 2.700 -0.036 0.474 1.00 98.38 107 SER A N 1
ATOM 868 C CA . SER A 1 107 ? 2.455 0.813 -0.687 1.00 98.38 107 SER A CA 1
ATOM 869 C C . SER A 1 107 ? 2.203 -0.059 -1.906 1.00 98.38 107 SER A C 1
ATOM 871 O O . SER A 1 107 ? 2.940 -1.022 -2.132 1.00 98.38 107 SER A O 1
ATOM 873 N N . ILE A 1 108 ? 1.188 0.272 -2.697 1.00 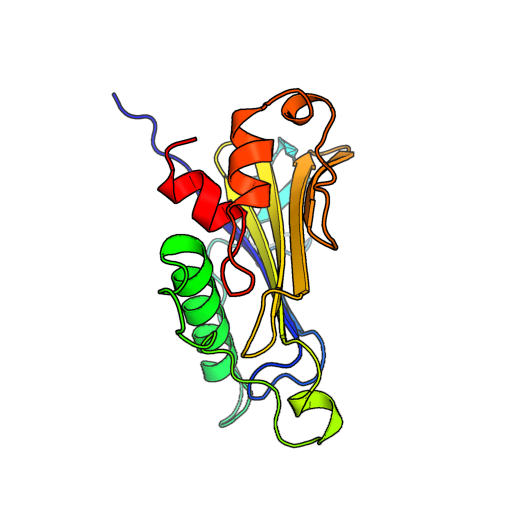98.00 108 ILE A N 1
ATOM 874 C CA . ILE A 1 108 ? 0.958 -0.331 -4.011 1.00 98.00 108 ILE A CA 1
ATOM 875 C C . ILE A 1 108 ? 0.795 0.785 -5.034 1.00 98.00 108 ILE A C 1
ATOM 877 O O . ILE A 1 108 ? -0.077 1.635 -4.884 1.00 98.00 108 ILE A O 1
ATOM 881 N N . GLU A 1 109 ? 1.572 0.716 -6.110 1.00 97.06 109 GLU A N 1
ATOM 882 C CA . GLU A 1 109 ? 1.388 1.538 -7.301 1.00 97.06 109 GLU A CA 1
ATOM 883 C C . GLU A 1 109 ? 0.818 0.680 -8.437 1.00 97.06 109 GLU A C 1
ATOM 885 O O . GLU A 1 109 ? 1.437 -0.308 -8.852 1.00 97.06 109 GLU A O 1
ATOM 890 N N . LEU A 1 110 ? -0.364 1.046 -8.935 1.00 95.12 110 LEU A N 1
ATOM 891 C CA . LEU A 1 110 ? -1.065 0.361 -10.021 1.00 95.12 110 LEU A CA 1
ATOM 892 C C . LEU A 1 110 ? -1.352 1.328 -11.166 1.00 95.12 110 LEU A C 1
ATOM 894 O O . LEU A 1 110 ? -1.861 2.421 -10.939 1.00 95.12 110 LEU A O 1
ATOM 898 N N . LEU A 1 111 ? -1.156 0.884 -12.404 1.00 92.44 111 LEU A N 1
ATOM 899 C CA . LEU A 1 111 ? -1.883 1.457 -13.534 1.00 92.44 111 LEU A CA 1
ATOM 900 C C . LEU A 1 111 ? -3.299 0.881 -13.517 1.00 92.44 111 LEU A C 1
ATOM 902 O O . LEU A 1 111 ? -3.451 -0.336 -13.620 1.00 92.44 111 LEU A O 1
ATOM 906 N N . ALA A 1 112 ? -4.310 1.739 -13.430 1.00 90.44 112 ALA A N 1
ATOM 907 C CA . ALA A 1 112 ? -5.709 1.374 -13.607 1.00 90.44 112 ALA A CA 1
ATOM 908 C C . ALA A 1 112 ? -6.315 2.229 -14.727 1.00 90.44 112 ALA A C 1
ATOM 910 O O . ALA A 1 112 ? -6.397 3.457 -14.626 1.00 90.44 112 ALA A O 1
ATOM 911 N N . ASN A 1 113 ? -6.735 1.573 -15.809 1.00 85.38 113 ASN A N 1
ATOM 912 C CA . ASN A 1 113 ? -7.129 2.208 -17.067 1.00 85.38 113 ASN A CA 1
ATOM 913 C C . ASN A 1 113 ? -5.993 3.074 -17.645 1.00 85.38 113 ASN A C 1
ATOM 915 O O . ASN A 1 113 ? -5.026 2.535 -18.179 1.00 85.38 113 ASN A O 1
ATOM 919 N N . HIS A 1 114 ? -6.100 4.398 -17.516 1.00 82.75 114 HIS A N 1
ATOM 920 C CA . HIS A 1 114 ? -5.146 5.380 -18.049 1.00 82.75 114 HIS A CA 1
ATOM 921 C C . HIS A 1 114 ? -4.413 6.161 -16.951 1.00 82.75 114 HIS A C 1
ATOM 923 O O . HIS A 1 114 ? -3.574 7.003 -17.251 1.00 82.75 114 HIS A O 1
ATOM 929 N N . ALA A 1 115 ? -4.717 5.899 -15.677 1.00 89.38 115 ALA A N 1
ATOM 930 C CA . ALA A 1 115 ? -4.158 6.623 -14.540 1.00 89.38 115 ALA A CA 1
ATOM 931 C C . ALA A 1 115 ? -3.320 5.697 -13.658 1.00 89.38 115 ALA A C 1
ATOM 933 O O . ALA A 1 115 ? -3.710 4.554 -13.400 1.00 89.38 115 ALA A O 1
ATOM 934 N N . ILE A 1 116 ? -2.177 6.190 -13.186 1.00 94.25 116 ILE A N 1
ATOM 935 C CA . ILE A 1 116 ? -1.430 5.514 -12.129 1.00 94.25 116 ILE A CA 1
ATOM 936 C C . ILE A 1 116 ? -2.003 5.956 -10.784 1.00 94.25 116 ILE A C 1
ATOM 938 O O . ILE A 1 116 ? -2.241 7.141 -10.556 1.00 94.25 116 ILE A O 1
ATOM 942 N N . TYR A 1 117 ? -2.215 5.003 -9.886 1.00 96.12 117 TYR A N 1
ATOM 943 C CA . TYR A 1 117 ? -2.616 5.253 -8.511 1.00 96.12 117 TYR A CA 1
ATOM 944 C C . TYR A 1 117 ? -1.592 4.650 -7.566 1.00 96.12 117 TYR A C 1
ATOM 946 O O . TYR A 1 117 ? -1.242 3.480 -7.715 1.00 96.12 117 TYR A O 1
ATOM 954 N N . ALA A 1 118 ? -1.155 5.430 -6.583 1.00 97.56 118 ALA A N 1
ATOM 955 C CA . ALA A 1 118 ? -0.386 4.942 -5.452 1.00 97.56 118 ALA A CA 1
ATOM 956 C C . ALA A 1 118 ? -1.270 4.955 -4.205 1.00 97.56 118 ALA A C 1
ATOM 958 O O . ALA A 1 118 ? -1.829 5.989 -3.831 1.00 97.56 118 ALA A O 1
ATOM 959 N N . PHE A 1 119 ? -1.423 3.790 -3.584 1.00 98.00 119 PHE A N 1
ATOM 960 C CA . PHE A 1 119 ? -2.155 3.631 -2.339 1.00 98.00 119 PHE A CA 1
ATOM 961 C C . PHE A 1 119 ? -1.195 3.232 -1.227 1.00 98.00 119 PHE A C 1
ATOM 963 O O . PHE A 1 119 ? -0.525 2.202 -1.318 1.00 98.00 119 PHE A O 1
ATOM 970 N N . HIS A 1 120 ? -1.152 4.050 -0.182 1.00 98.19 120 HIS A N 1
ATOM 971 C CA . HIS A 1 120 ? -0.301 3.864 0.983 1.00 98.19 120 HIS A CA 1
ATOM 972 C C . HIS A 1 120 ? -1.172 3.692 2.213 1.00 98.19 120 HIS A C 1
ATOM 974 O O . HIS A 1 120 ? -2.143 4.427 2.377 1.00 98.19 120 HIS A O 1
ATOM 980 N N . PHE A 1 121 ? -0.804 2.778 3.103 1.00 98.00 121 PHE A N 1
ATOM 981 C CA . PHE A 1 121 ? -1.397 2.717 4.432 1.00 98.00 121 PHE A CA 1
ATOM 982 C C . PHE A 1 121 ? -0.432 2.124 5.451 1.00 98.00 121 PHE A C 1
ATOM 984 O O . PHE A 1 121 ? 0.469 1.347 5.114 1.00 98.00 121 PHE A O 1
ATOM 991 N N . ALA A 1 122 ? -0.645 2.484 6.712 1.00 97.81 122 ALA A N 1
ATOM 992 C CA . ALA A 1 122 ? 0.050 1.912 7.849 1.00 97.81 122 ALA A CA 1
ATOM 993 C C . ALA A 1 122 ? -0.946 1.409 8.884 1.00 97.81 122 ALA A C 1
ATOM 995 O O . ALA A 1 122 ? -1.972 2.039 9.133 1.00 97.81 122 ALA A O 1
ATOM 996 N N . THR A 1 123 ? -0.630 0.282 9.511 1.00 97.19 123 THR A N 1
ATOM 997 C CA . THR A 1 123 ? -1.539 -0.359 10.457 1.00 97.19 123 THR A CA 1
ATOM 998 C C . THR A 1 123 ? -0.799 -1.038 11.598 1.00 97.19 123 THR A C 1
ATOM 1000 O O . THR A 1 123 ? 0.273 -1.614 11.402 1.00 97.19 123 THR A O 1
ATOM 1003 N N . THR A 1 124 ? -1.394 -0.997 12.786 1.00 96.62 124 THR A N 1
ATOM 1004 C CA . THR A 1 124 ? -1.098 -1.937 13.877 1.00 96.62 124 THR A CA 1
ATOM 1005 C C . THR A 1 124 ? -2.091 -3.102 13.813 1.00 96.62 124 THR A C 1
ATOM 1007 O O . THR A 1 124 ? -2.870 -3.198 12.863 1.00 96.62 124 THR A O 1
ATOM 1010 N N . SER A 1 125 ? -2.079 -4.003 14.799 1.00 95.50 125 SER A N 1
ATOM 1011 C CA . SER A 1 125 ? -3.130 -5.022 14.939 1.00 95.50 125 SER A CA 1
ATOM 1012 C C . SER A 1 125 ? -4.483 -4.443 15.359 1.00 95.50 125 SER A C 1
ATOM 1014 O O . SER A 1 125 ? -5.490 -5.136 15.274 1.00 95.50 125 SER A O 1
ATOM 1016 N N . GLU A 1 126 ? -4.516 -3.195 15.818 1.00 94.81 126 GLU A N 1
ATOM 1017 C CA . GLU A 1 126 ? -5.709 -2.561 16.386 1.00 94.81 126 GLU A CA 1
ATOM 1018 C C . GLU A 1 126 ? -6.362 -1.590 15.402 1.00 94.81 126 GLU A C 1
ATOM 1020 O O . GLU A 1 126 ? -7.585 -1.543 15.307 1.00 94.81 126 GLU A O 1
ATOM 1025 N N . GLN A 1 127 ? -5.559 -0.830 14.651 1.00 94.94 127 GLN A N 1
ATOM 1026 C CA . GLN A 1 127 ? -6.067 0.270 13.835 1.00 94.94 127 GLN A CA 1
ATOM 1027 C C . GLN A 1 127 ? -5.206 0.570 12.607 1.00 94.94 127 GLN A C 1
ATOM 1029 O O . GLN A 1 127 ? -3.987 0.365 12.601 1.00 94.94 127 GLN A O 1
ATOM 1034 N N . VAL A 1 128 ? -5.859 1.145 11.600 1.00 96.06 128 VAL A N 1
ATOM 1035 C CA . VAL A 1 128 ? -5.238 1.885 10.505 1.00 96.06 128 VAL A CA 1
ATOM 1036 C C . VAL A 1 128 ? -4.774 3.230 11.058 1.00 96.06 128 VAL A C 1
ATOM 1038 O O . VAL A 1 128 ? -5.578 4.057 11.472 1.00 96.06 128 VAL A O 1
ATOM 1041 N N . VAL A 1 129 ? -3.462 3.444 11.066 1.00 95.50 129 VAL A N 1
ATOM 1042 C CA . VAL A 1 129 ? -2.828 4.653 11.615 1.00 95.50 129 VAL A CA 1
ATOM 1043 C C . VAL A 1 129 ? -2.803 5.778 10.586 1.00 95.50 129 VAL A C 1
ATOM 1045 O O . VAL A 1 129 ? -2.957 6.947 10.923 1.00 95.50 129 VAL A O 1
ATOM 1048 N N . GLU A 1 130 ? -2.602 5.423 9.321 1.00 94.94 130 GLU A N 1
ATOM 1049 C CA . GLU A 1 130 ? -2.659 6.355 8.203 1.00 94.94 130 GLU A CA 1
ATOM 1050 C C . GLU A 1 130 ? -3.048 5.617 6.927 1.00 94.94 130 GLU A C 1
ATOM 1052 O O . GLU A 1 130 ? -2.739 4.436 6.752 1.00 94.94 130 GLU A O 1
ATOM 1057 N N . GLU A 1 131 ? -3.669 6.336 6.004 1.00 96.44 131 GLU A N 1
ATOM 1058 C CA . GLU A 1 131 ? -3.815 5.906 4.618 1.00 96.44 131 GLU A CA 1
ATOM 1059 C C . GLU A 1 131 ? -3.870 7.112 3.683 1.00 96.44 131 GLU A C 1
ATOM 1061 O O . GLU A 1 131 ? -4.220 8.224 4.084 1.00 96.44 131 GLU A O 1
ATOM 1066 N N . LYS A 1 132 ? -3.485 6.899 2.429 1.00 97.38 132 LYS A N 1
ATOM 1067 C CA . LYS A 1 132 ? -3.392 7.945 1.417 1.00 97.38 132 LYS A CA 1
ATOM 1068 C C . LYS A 1 132 ? -3.555 7.351 0.033 1.00 97.38 132 LYS A C 1
ATOM 1070 O O . LYS A 1 132 ? -2.872 6.385 -0.310 1.00 97.38 132 LYS A O 1
ATOM 1075 N N . LEU A 1 133 ? -4.407 7.973 -0.774 1.00 97.50 133 LEU A N 1
ATOM 1076 C CA . LEU A 1 133 ? -4.565 7.644 -2.184 1.00 97.50 133 LEU A CA 1
ATOM 1077 C C . LEU A 1 133 ? -4.072 8.806 -3.040 1.00 97.50 133 LEU A C 1
ATOM 1079 O O . LEU A 1 133 ? -4.561 9.931 -2.931 1.00 97.50 133 LEU A O 1
ATOM 1083 N N . VAL A 1 134 ? -3.122 8.517 -3.920 1.00 97.38 134 VAL A N 1
ATOM 1084 C CA . VAL A 1 134 ? -2.516 9.483 -4.834 1.00 97.38 134 VAL A CA 1
ATOM 1085 C C . VAL A 1 134 ? -2.818 9.063 -6.264 1.00 97.38 134 VAL A C 1
ATOM 1087 O O . VAL A 1 134 ? -2.583 7.918 -6.639 1.00 97.38 134 VAL A O 1
ATOM 1090 N N . ARG A 1 135 ? -3.315 9.996 -7.076 1.00 96.00 135 ARG A N 1
ATOM 1091 C CA . ARG A 1 135 ? -3.380 9.859 -8.532 1.00 96.00 135 ARG A CA 1
ATOM 1092 C C . ARG A 1 135 ? -2.120 10.468 -9.132 1.00 96.00 135 ARG A C 1
ATOM 1094 O O . ARG A 1 135 ? -1.858 11.657 -8.955 1.00 96.00 135 ARG A O 1
ATOM 1101 N N . ILE A 1 136 ? -1.350 9.656 -9.837 1.00 92.81 136 ILE A N 1
ATOM 1102 C CA . ILE A 1 136 ? -0.100 10.030 -10.487 1.00 92.81 136 ILE A CA 1
ATOM 1103 C C . ILE A 1 136 ? -0.377 10.167 -11.981 1.00 92.81 136 ILE A C 1
ATOM 1105 O O . ILE A 1 136 ? -0.789 9.221 -12.649 1.00 92.81 136 ILE A O 1
ATOM 1109 N N . ASN A 1 137 ? -0.118 11.361 -12.502 1.00 85.69 137 ASN A N 1
ATOM 1110 C CA . ASN A 1 137 ? -0.108 11.670 -13.923 1.00 85.69 137 ASN A CA 1
ATOM 1111 C C . ASN A 1 137 ? 1.336 11.944 -14.359 1.00 85.69 137 ASN A C 1
ATOM 1113 O O . ASN A 1 137 ? 2.215 12.208 -13.543 1.00 85.69 137 ASN A O 1
ATOM 1117 N N . ARG A 1 138 ? 1.591 11.976 -15.670 1.00 78.56 138 ARG A N 1
ATOM 1118 C CA . ARG A 1 138 ? 2.928 12.236 -16.241 1.00 78.56 138 ARG A CA 1
ATOM 1119 C C . ARG A 1 138 ? 3.671 13.441 -15.639 1.00 78.56 138 ARG A C 1
ATOM 1121 O O . ARG A 1 138 ? 4.897 13.430 -15.591 1.00 78.56 138 ARG A O 1
ATOM 1128 N N . ALA A 1 139 ? 2.947 14.508 -15.304 1.00 79.56 139 ALA A N 1
ATOM 1129 C CA . ALA A 1 139 ? 3.523 15.795 -14.912 1.00 79.56 139 ALA A CA 1
ATOM 1130 C C . ALA A 1 139 ? 3.204 16.205 -13.468 1.00 79.56 139 ALA A C 1
ATOM 1132 O O . ALA A 1 139 ? 3.738 17.208 -13.001 1.00 79.56 139 ALA A O 1
ATOM 1133 N N . SER A 1 140 ? 2.317 15.483 -12.783 1.00 86.44 140 SER A N 1
ATOM 1134 C CA . SER A 1 140 ? 1.833 15.883 -11.467 1.00 86.44 140 SER A CA 1
ATOM 1135 C C . SER A 1 140 ? 1.322 14.693 -10.676 1.00 86.44 140 SER A C 1
ATOM 1137 O O . SER A 1 140 ? 0.800 13.729 -11.232 1.00 86.44 140 SER A O 1
ATOM 1139 N N . GLU A 1 141 ? 1.389 14.828 -9.362 1.00 92.25 141 GLU A N 1
ATOM 1140 C CA . GLU A 1 141 ? 0.734 13.940 -8.415 1.00 92.25 141 GLU A CA 1
ATOM 1141 C C . GLU A 1 141 ? -0.394 14.713 -7.736 1.00 92.25 141 GLU A C 1
ATOM 1143 O O . GLU A 1 141 ? -0.285 15.912 -7.475 1.00 92.25 141 GLU A O 1
ATOM 1148 N N . THR A 1 142 ? -1.516 14.051 -7.493 1.00 95.06 142 THR A N 1
ATOM 1149 C CA . THR A 1 142 ? -2.664 14.624 -6.792 1.00 95.06 142 THR A CA 1
ATOM 1150 C C . THR A 1 142 ? -3.043 13.680 -5.670 1.00 95.06 142 THR A C 1
ATOM 1152 O O . THR A 1 142 ? -3.482 12.562 -5.926 1.00 95.06 142 THR A O 1
ATOM 1155 N N . ILE A 1 143 ? -2.877 14.125 -4.425 1.00 96.12 143 ILE A N 1
ATOM 1156 C CA . ILE A 1 143 ? -3.428 13.421 -3.266 1.00 96.12 143 ILE A CA 1
ATOM 1157 C C . ILE A 1 143 ? -4.947 13.541 -3.374 1.00 96.12 143 ILE A C 1
ATOM 1159 O O . ILE A 1 143 ? -5.477 14.641 -3.251 1.00 96.12 143 ILE A O 1
ATOM 1163 N N . LEU A 1 144 ? -5.627 12.432 -3.667 1.00 96.38 144 LEU A N 1
ATOM 1164 C CA . LEU A 1 144 ? -7.086 12.380 -3.738 1.00 96.38 144 LEU A CA 1
ATOM 1165 C C . LEU A 1 144 ? -7.675 12.464 -2.338 1.00 96.38 144 LEU A C 1
ATOM 1167 O O . LEU A 1 144 ? -8.603 13.236 -2.100 1.00 96.38 144 LEU A O 1
ATOM 1171 N N . TYR A 1 145 ? -7.095 11.699 -1.415 1.00 95.94 145 TYR A N 1
ATOM 1172 C CA . TYR A 1 145 ? -7.360 11.856 0.000 1.00 95.94 145 TYR A CA 1
ATOM 1173 C C . TYR A 1 145 ? -6.187 11.375 0.857 1.00 95.94 145 TYR A C 1
ATOM 1175 O O . TYR A 1 145 ? -5.403 10.520 0.426 1.00 95.94 145 TYR A O 1
ATOM 1183 N N . ASP A 1 146 ? -6.116 11.869 2.089 1.00 93.81 146 ASP A N 1
ATOM 1184 C CA . ASP A 1 146 ? -5.380 11.223 3.170 1.00 93.81 146 ASP A CA 1
ATOM 1185 C C . ASP A 1 146 ? -6.178 11.216 4.480 1.00 93.81 146 ASP A C 1
ATOM 1187 O O . ASP A 1 146 ? -7.012 12.088 4.737 1.00 93.81 146 ASP A O 1
ATOM 1191 N N . ARG A 1 147 ? -5.937 10.169 5.271 1.00 89.81 147 ARG A N 1
ATOM 1192 C CA . ARG A 1 147 ? -6.475 9.957 6.612 1.00 89.81 147 ARG A CA 1
ATOM 1193 C C . ARG A 1 147 ? -5.302 9.904 7.575 1.00 89.81 147 ARG A C 1
ATOM 1195 O O . ARG A 1 147 ? -4.552 8.930 7.574 1.00 89.81 147 ARG A O 1
ATOM 1202 N N . GLN A 1 148 ? -5.147 10.949 8.381 1.00 79.56 148 GLN A N 1
ATOM 1203 C CA . GLN A 1 148 ? -4.169 11.018 9.478 1.00 79.56 148 GLN A CA 1
ATOM 1204 C C . GLN A 1 148 ? -4.795 11.505 10.798 1.00 79.56 148 GLN A C 1
ATOM 1206 O O . GLN A 1 148 ? -4.089 11.728 11.779 1.00 79.56 148 GLN A O 1
ATOM 1211 N N . GLY A 1 149 ? -6.117 11.696 10.838 1.00 74.25 149 GLY A N 1
ATOM 1212 C CA . GLY A 1 149 ? -6.815 12.234 12.002 1.00 74.25 149 GLY A CA 1
ATOM 1213 C C . GLY A 1 149 ? -8.332 12.263 11.828 1.00 74.25 149 GLY A C 1
ATOM 1214 O O . GLY A 1 149 ? -8.884 11.571 10.973 1.00 74.25 149 GLY A O 1
ATOM 1215 N N . ALA A 1 150 ? -9.000 13.079 12.646 1.00 76.56 150 ALA A N 1
ATOM 1216 C CA . ALA A 1 150 ? -10.462 13.122 12.732 1.00 76.56 150 ALA A CA 1
ATOM 1217 C C . ALA A 1 150 ? -11.159 13.647 11.466 1.00 76.56 150 ALA A C 1
ATOM 1219 O O . ALA A 1 150 ? -12.298 13.273 11.206 1.00 76.56 150 ALA A O 1
ATOM 1220 N N . GLU A 1 151 ? -10.482 14.479 10.675 1.00 83.31 151 GLU A N 1
ATOM 1221 C CA . GLU A 1 151 ? -11.038 15.080 9.462 1.00 83.31 151 GLU A CA 1
ATOM 1222 C C . GLU A 1 151 ? -10.274 14.601 8.220 1.00 83.31 151 GLU A C 1
ATOM 1224 O O . GLU A 1 151 ? -9.041 14.515 8.269 1.00 83.31 151 GLU A O 1
ATOM 1229 N N . PRO A 1 152 ? -10.971 14.306 7.107 1.00 85.06 152 PRO A N 1
ATOM 1230 C CA . PRO A 1 152 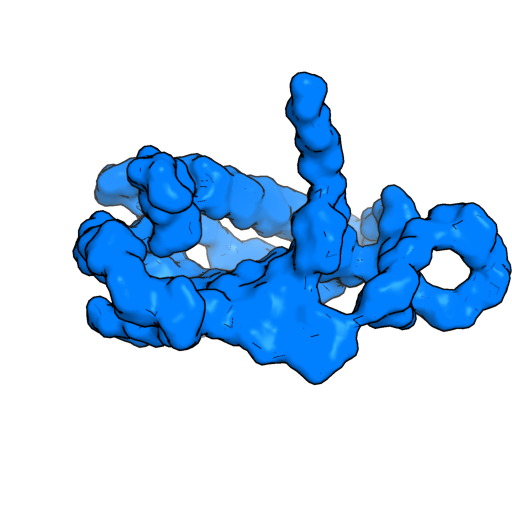? -10.321 13.937 5.862 1.00 85.06 152 PRO A CA 1
ATOM 1231 C C . PRO A 1 152 ? -9.675 15.149 5.199 1.00 85.06 152 PRO A C 1
ATOM 1233 O O . PRO A 1 152 ? -10.278 16.220 5.090 1.00 85.06 152 PRO A O 1
ATOM 1236 N N . ASN A 1 153 ? -8.492 14.950 4.628 1.00 91.06 153 ASN A N 1
ATOM 1237 C CA . ASN A 1 153 ? -7.952 15.879 3.647 1.00 91.06 153 ASN A CA 1
ATOM 1238 C C . ASN A 1 153 ? -8.325 15.396 2.242 1.00 91.06 153 ASN A C 1
ATOM 1240 O O . ASN A 1 153 ? -7.675 14.501 1.713 1.00 91.06 153 ASN A O 1
ATOM 1244 N N . PHE A 1 154 ? -9.378 15.962 1.649 1.00 94.81 154 PHE A N 1
ATOM 1245 C CA . PHE A 1 154 ? -9.824 15.631 0.292 1.00 94.81 154 PHE A CA 1
ATOM 1246 C C . PHE A 1 154 ? -9.281 16.608 -0.755 1.00 94.81 154 PHE A C 1
ATOM 1248 O O . PHE A 1 154 ? -9.244 17.822 -0.538 1.00 94.81 154 PHE A O 1
ATOM 1255 N N . ALA A 1 155 ? -8.947 16.086 -1.939 1.00 94.69 155 ALA A N 1
ATOM 1256 C CA . ALA A 1 155 ? -8.680 16.903 -3.119 1.00 94.69 155 ALA A CA 1
ATOM 1257 C C . ALA A 1 155 ? -9.856 17.852 -3.413 1.00 94.69 155 ALA A C 1
ATOM 1259 O O . ALA A 1 155 ? -11.004 17.505 -3.122 1.00 94.69 155 ALA A O 1
ATOM 1260 N N . PRO A 1 156 ? -9.620 19.007 -4.069 1.00 93.12 156 PRO A N 1
ATOM 1261 C CA . PRO A 1 156 ? -10.686 19.949 -4.418 1.00 93.12 156 PRO A CA 1
ATOM 1262 C C . PRO A 1 156 ? -11.874 19.303 -5.143 1.00 93.12 156 PRO A C 1
ATOM 1264 O O . PRO A 1 156 ? -13.014 19.651 -4.869 1.00 93.12 156 PRO A O 1
ATOM 1267 N N . GLU A 1 157 ? -11.614 18.317 -6.008 1.00 92.50 157 GLU A N 1
ATOM 1268 C CA . GLU A 1 157 ? -12.643 17.581 -6.756 1.00 92.50 157 GLU A CA 1
ATOM 1269 C C . GLU A 1 157 ? -13.508 16.637 -5.893 1.00 92.50 157 GLU A C 1
ATOM 1271 O O . GLU A 1 157 ? -14.583 16.238 -6.328 1.00 92.50 157 GLU A O 1
ATOM 1276 N N . LEU A 1 158 ? -13.072 16.300 -4.674 1.00 92.56 158 LEU A N 1
ATOM 1277 C CA . LEU A 1 158 ? -13.783 15.418 -3.735 1.00 92.56 158 LEU A CA 1
ATOM 1278 C C . LEU A 1 158 ? -14.319 16.158 -2.496 1.00 92.56 158 LEU A C 1
ATOM 1280 O O . LEU A 1 158 ? -15.101 15.597 -1.731 1.00 92.56 158 LEU A O 1
ATOM 1284 N N . ARG A 1 159 ? -13.906 17.413 -2.283 1.00 89.06 159 ARG A N 1
ATOM 1285 C CA . ARG A 1 159 ? -14.118 18.158 -1.032 1.00 89.06 159 ARG A CA 1
ATOM 1286 C C . ARG A 1 159 ? -15.586 18.426 -0.699 1.00 89.06 159 ARG A C 1
ATOM 1288 O O . ARG A 1 159 ? -15.955 18.407 0.475 1.00 89.06 159 ARG A O 1
ATOM 1295 N N . ASP A 1 160 ? -16.415 18.647 -1.713 1.00 89.88 160 ASP A N 1
ATOM 1296 C CA . ASP A 1 160 ? -17.840 18.964 -1.547 1.00 89.88 160 ASP A CA 1
ATOM 1297 C C . ASP A 1 160 ? -18.744 17.722 -1.615 1.00 89.88 160 ASP A C 1
ATOM 1299 O O . ASP A 1 160 ? -19.963 17.832 -1.696 1.00 89.88 160 ASP A O 1
ATOM 1303 N N . ASN A 1 161 ? -18.162 16.520 -1.554 1.00 91.31 161 ASN A N 1
ATOM 1304 C CA . ASN A 1 161 ? -18.920 15.277 -1.546 1.00 91.31 161 ASN A CA 1
ATOM 1305 C C . ASN A 1 161 ? -19.318 14.882 -0.112 1.00 91.31 161 ASN A C 1
ATOM 1307 O O . ASN A 1 161 ? -18.526 14.312 0.643 1.00 91.31 161 ASN A O 1
ATOM 1311 N N . ASP A 1 162 ? -20.565 15.169 0.262 1.00 90.81 162 ASP A N 1
ATOM 1312 C CA . ASP A 1 162 ? -21.087 14.871 1.601 1.00 90.81 162 ASP A CA 1
ATOM 1313 C C . ASP A 1 162 ? -21.183 13.367 1.899 1.00 90.81 162 ASP A C 1
ATOM 1315 O O . ASP A 1 162 ? -21.028 12.965 3.053 1.00 90.81 162 ASP A O 1
ATOM 1319 N N . LEU A 1 163 ? -21.346 12.522 0.873 1.00 91.31 163 LEU A N 1
ATOM 1320 C CA . LEU A 1 163 ? -21.317 11.067 1.039 1.00 91.31 163 LEU A CA 1
ATOM 1321 C C . LEU A 1 163 ? -19.921 10.590 1.455 1.00 91.31 163 LEU A C 1
ATOM 1323 O O . LEU A 1 163 ? -19.802 9.793 2.380 1.00 91.31 163 LEU A O 1
ATOM 1327 N N . LEU A 1 164 ? -18.857 11.131 0.850 1.00 93.50 164 LEU A N 1
ATOM 1328 C CA . LEU A 1 164 ? -17.481 10.802 1.243 1.00 93.50 164 LEU A CA 1
ATOM 1329 C C . LEU A 1 164 ? -17.163 11.259 2.670 1.00 93.50 164 LEU A C 1
ATOM 1331 O O . LEU A 1 164 ? -16.500 10.526 3.404 1.00 93.50 164 LEU A O 1
ATOM 1335 N N . LYS A 1 165 ? -17.658 12.428 3.095 1.00 91.38 165 LYS A N 1
ATOM 1336 C CA . LYS A 1 165 ? -17.508 12.896 4.485 1.00 91.38 165 LYS A CA 1
ATOM 1337 C C . LYS A 1 165 ? -18.233 11.978 5.466 1.00 91.38 165 LYS A C 1
ATOM 1339 O O . LYS A 1 165 ? -17.647 11.575 6.468 1.00 91.38 165 LYS A O 1
ATOM 1344 N N . PHE A 1 166 ? -19.477 11.609 5.157 1.00 91.12 166 PHE A N 1
ATOM 1345 C CA . PHE A 1 166 ? -20.259 10.680 5.971 1.00 91.12 166 PHE A CA 1
ATOM 1346 C C . PHE A 1 166 ? -19.573 9.313 6.077 1.00 91.12 166 PHE A C 1
ATOM 1348 O O . PHE A 1 166 ? -19.415 8.766 7.168 1.00 91.12 166 PHE A O 1
ATOM 1355 N N . ALA A 1 167 ? -19.092 8.786 4.951 1.00 93.06 167 ALA A N 1
ATOM 1356 C CA . ALA A 1 167 ? -18.354 7.535 4.913 1.00 93.06 167 ALA A CA 1
ATOM 1357 C C . ALA A 1 167 ? -17.073 7.601 5.741 1.00 93.06 167 ALA A C 1
ATOM 1359 O O . ALA A 1 167 ? -16.759 6.647 6.448 1.00 93.06 167 ALA A O 1
ATOM 1360 N N . TYR A 1 168 ? -16.352 8.721 5.691 1.00 93.12 168 TYR A N 1
ATOM 1361 C CA . TYR A 1 168 ? -15.129 8.913 6.460 1.00 93.12 168 TYR A CA 1
ATOM 1362 C C . TYR A 1 168 ? -15.416 8.867 7.959 1.00 93.12 168 TYR A C 1
ATOM 1364 O O . TYR A 1 168 ? -14.803 8.076 8.670 1.00 93.12 168 TYR A O 1
ATOM 1372 N N . GLN A 1 169 ? -16.418 9.622 8.418 1.00 90.94 169 GLN A N 1
ATOM 1373 C CA . GLN A 1 169 ? -16.856 9.629 9.818 1.00 90.94 169 GLN A CA 1
ATOM 1374 C C . GLN A 1 169 ? -17.353 8.256 10.293 1.00 90.94 169 GLN A C 1
ATOM 1376 O O . GLN A 1 169 ? -17.147 7.887 11.445 1.00 90.94 169 GLN A O 1
ATOM 1381 N N . GLY A 1 170 ? -17.993 7.487 9.409 1.00 91.00 170 GLY A N 1
ATOM 1382 C CA . GLY A 1 170 ? -18.449 6.126 9.694 1.00 91.00 170 GLY A CA 1
ATOM 1383 C C . GLY A 1 170 ? -17.378 5.042 9.532 1.00 91.00 170 GLY A C 1
ATOM 1384 O O . GLY A 1 170 ? -17.665 3.866 9.768 1.00 91.00 170 GLY A O 1
ATOM 1385 N N . THR A 1 171 ? -16.160 5.385 9.099 1.00 93.94 171 THR A N 1
ATOM 1386 C CA . THR A 1 171 ? -15.098 4.395 8.900 1.00 93.94 171 THR A CA 1
ATOM 1387 C C . THR A 1 171 ? -14.484 4.021 10.242 1.00 93.94 171 THR A C 1
ATOM 1389 O O . THR A 1 171 ? -13.891 4.851 10.922 1.00 93.94 171 THR A O 1
ATOM 1392 N N . ARG A 1 172 ? -14.585 2.739 10.601 1.00 93.81 172 ARG A N 1
ATOM 1393 C CA . ARG A 1 172 ? -13.975 2.182 11.818 1.00 93.81 172 ARG A CA 1
ATOM 1394 C C . ARG A 1 172 ? -12.451 2.331 11.807 1.00 93.81 172 ARG A C 1
ATOM 1396 O O . ARG A 1 172 ? -11.827 2.355 10.745 1.00 93.81 172 ARG A O 1
ATOM 1403 N N . ASP A 1 173 ? -11.840 2.349 12.985 1.00 94.00 173 ASP A N 1
ATOM 1404 C CA . ASP A 1 173 ? -10.379 2.441 13.123 1.00 94.00 173 ASP A CA 1
ATOM 1405 C C . ASP A 1 173 ? -9.670 1.220 12.530 1.00 94.00 173 ASP A C 1
ATOM 1407 O O . ASP A 1 173 ? -8.626 1.348 11.899 1.00 94.00 173 ASP A O 1
ATOM 1411 N N . ASN A 1 174 ? -10.272 0.031 12.636 1.00 95.56 174 ASN A N 1
ATOM 1412 C CA . ASN A 1 174 ? -9.716 -1.207 12.092 1.00 95.56 174 ASN A CA 1
ATOM 1413 C C . ASN A 1 174 ? -10.036 -1.446 10.596 1.00 95.56 174 ASN A C 1
ATOM 1415 O O . ASN A 1 174 ? -9.895 -2.569 10.105 1.00 95.56 174 ASN A O 1
ATOM 1419 N N . GLN A 1 175 ? -10.492 -0.419 9.873 1.00 95.44 175 GLN A N 1
ATOM 1420 C CA . GLN A 1 175 ? -10.965 -0.496 8.489 1.00 95.44 175 GLN A CA 1
ATOM 1421 C C . GLN A 1 175 ? -10.363 0.642 7.652 1.00 95.44 175 GLN A C 1
ATOM 1423 O O . GLN A 1 175 ? -10.355 1.799 8.071 1.00 95.44 175 GLN A O 1
ATOM 1428 N N . LEU A 1 176 ? -9.910 0.331 6.434 1.00 96.12 176 LEU A N 1
ATOM 1429 C CA . LEU A 1 176 ? -9.504 1.350 5.461 1.00 96.12 176 LEU A CA 1
ATOM 1430 C C . LEU A 1 176 ? -10.727 2.123 4.952 1.00 96.12 176 LEU A C 1
ATOM 1432 O O . LEU A 1 176 ? -11.748 1.527 4.595 1.00 96.12 176 LEU A O 1
ATOM 1436 N N . PHE A 1 177 ? -10.593 3.438 4.839 1.00 95.62 177 PHE A N 1
ATOM 1437 C CA . PHE A 1 177 ? -11.567 4.330 4.226 1.00 95.62 177 PHE A CA 1
ATOM 1438 C C . PHE A 1 177 ? -11.824 3.922 2.781 1.00 95.62 177 PHE A C 1
ATOM 1440 O O . PHE A 1 177 ? -12.985 3.774 2.419 1.00 95.62 177 PHE A O 1
ATOM 1447 N N . LEU A 1 178 ? -10.778 3.621 1.994 1.00 95.31 178 LEU A N 1
ATOM 1448 C CA . LEU A 1 178 ? -10.944 3.147 0.609 1.00 95.31 178 LEU A CA 1
ATOM 1449 C C . LEU A 1 178 ? -11.853 1.920 0.518 1.00 95.31 178 LEU A C 1
ATOM 1451 O O . LEU A 1 178 ? -12.676 1.798 -0.383 1.00 95.31 178 LEU A O 1
ATOM 1455 N N . THR A 1 179 ? -11.695 0.979 1.445 1.00 94.50 179 THR A N 1
ATOM 1456 C CA . THR A 1 179 ? -12.520 -0.226 1.457 1.00 94.50 179 THR A CA 1
ATOM 1457 C C . THR A 1 179 ? -13.951 0.108 1.857 1.00 94.50 179 THR A C 1
ATOM 1459 O O . THR A 1 179 ? -14.894 -0.390 1.250 1.00 94.50 179 THR A O 1
ATOM 1462 N N . ASN A 1 180 ? -14.129 0.953 2.874 1.00 93.81 180 ASN A N 1
ATOM 1463 C CA . ASN A 1 180 ? -15.452 1.366 3.324 1.00 93.81 180 ASN A CA 1
ATOM 1464 C C . ASN A 1 180 ? -16.222 2.136 2.236 1.00 93.81 180 ASN A C 1
ATOM 1466 O O . ASN A 1 180 ? -17.409 1.877 2.050 1.00 93.81 180 ASN A O 1
ATOM 1470 N N . THR A 1 181 ? -15.562 3.017 1.477 1.00 91.88 181 THR A N 1
ATOM 1471 C CA . THR A 1 181 ? -16.218 3.766 0.396 1.00 91.88 181 THR A CA 1
ATOM 1472 C C . THR A 1 181 ? -16.741 2.846 -0.702 1.00 91.88 181 THR A C 1
ATOM 1474 O O . THR A 1 181 ? -17.897 2.967 -1.105 1.00 91.88 181 THR A O 1
ATOM 1477 N N . VAL A 1 182 ? -15.942 1.855 -1.105 1.00 89.62 182 VAL A N 1
ATOM 1478 C CA . VAL A 1 182 ? -16.348 0.848 -2.096 1.00 89.62 182 VAL A CA 1
ATOM 1479 C C . VAL A 1 182 ? -17.499 -0.022 -1.579 1.00 89.62 182 VAL A C 1
ATOM 1481 O O . VAL A 1 182 ? -18.444 -0.286 -2.319 1.00 89.62 182 VAL A O 1
ATOM 1484 N N . LEU A 1 183 ? -17.467 -0.454 -0.311 1.00 84.81 183 LEU A N 1
ATOM 1485 C CA . LEU A 1 183 ? -18.534 -1.279 0.282 1.00 84.81 183 LEU A CA 1
ATOM 1486 C C . LEU A 1 183 ? -19.882 -0.550 0.369 1.00 84.81 183 LEU A C 1
ATOM 1488 O O . LEU A 1 183 ? -20.931 -1.188 0.300 1.00 84.81 183 LEU A O 1
ATOM 1492 N N . GLN A 1 184 ? -19.857 0.774 0.505 1.00 83.38 184 GLN A N 1
ATOM 1493 C CA . GLN A 1 184 ? -21.052 1.616 0.517 1.00 83.38 184 GLN A CA 1
ATOM 1494 C C . GLN A 1 184 ? -21.536 1.992 -0.901 1.00 83.38 184 GLN A C 1
ATOM 1496 O O . GLN A 1 184 ? -22.500 2.744 -1.025 1.00 83.38 184 GLN A O 1
ATOM 1501 N N . ASN A 1 185 ? -20.930 1.428 -1.960 1.00 76.38 185 ASN A N 1
ATOM 1502 C CA . ASN A 1 185 ? -21.225 1.695 -3.377 1.00 76.38 185 ASN A CA 1
ATOM 1503 C C . ASN A 1 185 ? -21.155 3.185 -3.756 1.00 76.38 185 ASN A C 1
ATOM 1505 O O . ASN A 1 185 ? -21.998 3.669 -4.516 1.00 76.38 185 ASN A O 1
ATOM 1509 N N . MET A 1 186 ? -20.173 3.905 -3.210 1.00 59.16 186 MET A N 1
ATOM 1510 C CA . MET A 1 186 ? -19.914 5.309 -3.548 1.00 59.16 186 MET A CA 1
ATOM 1511 C C . MET A 1 186 ? -18.833 5.460 -4.611 1.00 59.16 186 MET A C 1
ATOM 1513 O O . MET A 1 186 ? -17.934 4.590 -4.681 1.00 59.16 186 MET A O 1
#

Secondary structure (DSSP, 8-state):
------EEEEEEEEESBTTB-S-EEEE-BPPS--TTGGGSEEEGGGTEEE-S-------TTSSHHHHHHHHHHHHHHHHH---TTPPP------SSHHHHHSPEEEEEEEEETTEEEEEEEEE-SS-EEEEEEEEEETTEEEEEEEESSSS-EE-TTTTT-HHHHHHHHT--TTS-HHHHHHHTT-

pLDDT: mean 90.77, std 8.63, range [37.5, 98.62]

Foldseek 3Di:
DDPDKDKDWAKKWKDFAALHPGIDMDGQWDDPDPPPPVQWDDLPQQRTTGHPDDDDDDDPPPCPVRVVVVVVLCVCCLAPNDDPPFFRPTHGYDPDPVSLVFWMKMWTWMDIRNWIKIWIWTDHRHFTQKIWIWIDGNPDIDTQWIDRDQFIDGDPVCVPPVLLRVLSNVADRRHDSSNSCVVVVD